Protein AF-A0A9P0TY57-F1 (afdb_monomer)

Radius of gyration: 25.33 Å; Cα contacts (8 Å, |Δi|>4): 215; chains: 1; bounding box: 85×47×71 Å

pLDDT: mean 83.2, std 18.86, range [37.75, 98.38]

Structure (mmCIF, N/CA/C/O backbone):
data_AF-A0A9P0TY57-F1
#
_entry.id   AF-A0A9P0TY57-F1
#
loop_
_atom_site.group_PDB
_atom_site.id
_atom_site.type_symbol
_atom_site.label_atom_id
_atom_site.label_alt_id
_atom_site.label_comp_id
_atom_site.label_asym_id
_atom_site.label_entity_id
_atom_site.label_seq_id
_atom_site.pdbx_PDB_ins_code
_atom_site.Cartn_x
_atom_site.Cartn_y
_atom_site.Cartn_z
_atom_site.occupancy
_atom_site.B_iso_or_equiv
_atom_site.auth_seq_id
_atom_site.auth_comp_id
_atom_site.auth_asym_id
_atom_site.auth_atom_id
_atom_site.pdbx_PDB_model_num
ATOM 1 N N . MET A 1 1 ? 66.614 -24.465 -52.058 1.00 39.91 1 MET A N 1
ATOM 2 C CA . MET A 1 1 ? 66.373 -23.006 -52.119 1.00 39.91 1 MET A CA 1
ATOM 3 C C . MET A 1 1 ? 64.857 -22.809 -52.156 1.00 39.91 1 MET A C 1
ATOM 5 O O . MET A 1 1 ? 64.264 -23.034 -53.194 1.00 39.91 1 MET A O 1
ATOM 9 N N . THR A 1 2 ? 64.164 -22.825 -51.007 1.00 41.72 2 THR A N 1
ATOM 10 C CA . THR A 1 2 ? 63.726 -21.630 -50.235 1.00 41.72 2 THR A CA 1
ATOM 11 C C . THR A 1 2 ? 62.934 -20.650 -51.121 1.00 41.72 2 THR A C 1
ATOM 13 O O . THR A 1 2 ? 63.533 -20.083 -52.021 1.00 41.72 2 THR A O 1
ATOM 16 N N . ARG A 1 3 ? 61.640 -20.359 -50.931 1.00 42.69 3 ARG A N 1
ATOM 17 C CA . ARG A 1 3 ? 60.873 -20.243 -49.682 1.00 42.69 3 A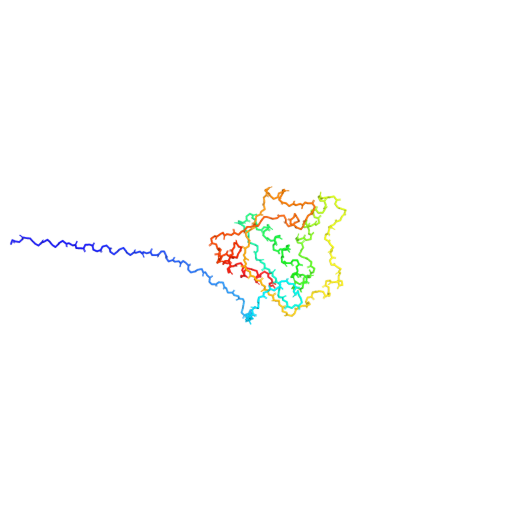RG A CA 1
ATOM 18 C C . ARG A 1 3 ? 59.380 -20.537 -49.881 1.00 42.69 3 ARG A C 1
ATOM 20 O O . ARG A 1 3 ? 58.746 -20.042 -50.802 1.00 42.69 3 ARG A O 1
ATOM 27 N N . LEU A 1 4 ? 58.863 -21.291 -48.919 1.00 45.66 4 LEU A N 1
ATOM 28 C CA . LEU A 1 4 ? 57.473 -21.416 -48.507 1.00 45.66 4 LEU A CA 1
ATOM 29 C C . LEU A 1 4 ? 57.044 -20.101 -47.828 1.00 45.66 4 LEU A C 1
ATOM 31 O O . LEU A 1 4 ? 57.748 -19.618 -46.941 1.00 45.66 4 LEU A O 1
ATOM 35 N N . SER A 1 5 ? 55.917 -19.508 -48.211 1.00 43.59 5 SER A N 1
ATOM 36 C CA . SER A 1 5 ? 55.257 -18.458 -47.419 1.00 43.59 5 SER A CA 1
ATOM 37 C C . SER A 1 5 ? 53.751 -18.591 -47.596 1.00 43.59 5 SER A C 1
ATOM 39 O O . SER A 1 5 ? 53.138 -18.024 -48.493 1.00 43.59 5 SER A O 1
ATOM 41 N N . ILE A 1 6 ? 53.204 -19.451 -46.742 1.00 48.06 6 ILE A N 1
ATOM 42 C CA . ILE A 1 6 ? 51.785 -19.669 -46.493 1.00 48.06 6 ILE A CA 1
ATOM 43 C C . ILE A 1 6 ? 51.239 -18.355 -45.929 1.00 48.06 6 ILE A C 1
ATOM 45 O O . ILE A 1 6 ? 51.616 -17.957 -44.827 1.00 48.06 6 ILE A O 1
ATOM 49 N N . LEU A 1 7 ? 50.386 -17.662 -46.686 1.00 43.50 7 LEU A N 1
ATOM 50 C CA . LEU A 1 7 ? 49.592 -16.568 -46.139 1.00 43.50 7 LEU A CA 1
ATOM 51 C C . LEU A 1 7 ? 48.545 -17.211 -45.220 1.00 43.50 7 LEU A C 1
ATOM 53 O O . LEU A 1 7 ? 47.592 -17.833 -45.687 1.00 43.50 7 LEU A O 1
ATOM 57 N N . LEU A 1 8 ? 48.791 -17.146 -43.911 1.00 42.12 8 LEU A N 1
ATOM 58 C CA . LEU A 1 8 ? 47.860 -17.592 -42.883 1.00 42.12 8 LEU A CA 1
ATOM 59 C C . LEU A 1 8 ? 46.553 -16.807 -43.045 1.00 42.12 8 LEU A C 1
ATOM 61 O O . LEU A 1 8 ? 46.504 -15.603 -42.798 1.00 42.12 8 LEU A O 1
ATOM 65 N N . LEU A 1 9 ? 45.490 -17.503 -43.440 1.00 42.59 9 LEU A N 1
ATOM 66 C CA . LEU A 1 9 ? 44.121 -17.038 -43.281 1.00 42.59 9 LEU A CA 1
ATOM 67 C C . LEU A 1 9 ? 43.839 -17.010 -41.767 1.00 42.59 9 LEU A C 1
ATOM 69 O O . LEU A 1 9 ? 43.416 -18.006 -41.184 1.00 42.59 9 LEU A O 1
ATOM 73 N N . THR A 1 10 ? 44.143 -15.902 -41.089 1.00 49.00 10 THR A N 1
ATOM 74 C CA . THR A 1 10 ? 43.698 -15.674 -39.710 1.00 49.00 10 THR A CA 1
ATOM 75 C C . THR A 1 10 ? 42.193 -15.443 -39.733 1.00 49.00 10 THR A C 1
ATOM 77 O O . THR A 1 10 ? 41.713 -14.313 -39.799 1.00 49.00 10 THR A O 1
ATOM 80 N N . PHE A 1 11 ? 41.438 -16.540 -39.718 1.00 43.31 11 PHE A N 1
ATOM 81 C CA . PHE A 1 11 ? 40.035 -16.546 -39.341 1.00 43.31 11 PHE A CA 1
ATOM 82 C C . PHE A 1 11 ? 39.988 -16.172 -37.856 1.00 43.31 11 PHE A C 1
ATOM 84 O O . PHE A 1 11 ? 40.183 -17.012 -36.978 1.00 43.31 11 PHE A O 1
ATOM 91 N N . CYS A 1 12 ? 39.830 -14.878 -37.572 1.00 37.75 12 CYS A N 1
ATOM 92 C CA . CYS A 1 12 ? 39.527 -14.398 -36.234 1.00 37.75 12 CYS A CA 1
ATOM 93 C C . CYS A 1 12 ? 38.162 -14.967 -35.845 1.00 37.75 12 CYS A C 1
ATOM 95 O O . CYS A 1 12 ? 37.124 -14.385 -36.153 1.00 37.75 12 CYS A O 1
ATOM 97 N N . ILE A 1 13 ? 38.165 -16.117 -35.170 1.00 47.75 13 ILE A N 1
ATOM 98 C CA . ILE A 1 13 ? 37.027 -16.564 -34.378 1.00 47.75 13 ILE A CA 1
ATOM 99 C C . ILE A 1 13 ? 36.892 -15.528 -33.264 1.00 47.75 13 ILE A C 1
ATOM 101 O O . ILE A 1 13 ? 37.531 -15.624 -32.216 1.00 47.75 13 ILE A O 1
ATOM 105 N N . ALA A 1 14 ? 36.089 -14.498 -33.512 1.00 48.88 14 ALA A N 1
ATOM 106 C CA . ALA A 1 14 ? 35.508 -13.711 -32.448 1.00 48.88 14 ALA A CA 1
ATOM 107 C C . ALA A 1 14 ? 34.611 -14.670 -31.663 1.00 48.88 14 ALA A C 1
ATOM 109 O O . ALA A 1 14 ? 33.441 -14.866 -31.987 1.00 48.88 14 ALA A O 1
ATOM 110 N N . VAL A 1 15 ? 35.177 -15.324 -30.647 1.00 51.44 15 VAL A N 1
ATOM 111 C CA . VAL A 1 15 ? 34.371 -15.906 -29.582 1.00 51.44 15 VAL A CA 1
ATOM 112 C C . VAL A 1 15 ? 33.740 -14.706 -28.895 1.00 51.44 15 VAL A C 1
ATOM 114 O O . VAL A 1 15 ? 34.352 -14.076 -28.032 1.00 51.44 15 VAL A O 1
ATOM 117 N N . ALA A 1 16 ? 32.531 -14.352 -29.325 1.00 52.22 16 ALA A N 1
ATOM 118 C CA . ALA A 1 16 ? 31.636 -13.540 -28.532 1.00 52.22 16 ALA A CA 1
ATOM 119 C C . ALA A 1 16 ? 31.410 -14.317 -27.232 1.00 52.22 16 ALA A C 1
ATOM 121 O O . ALA A 1 16 ? 30.550 -15.189 -27.142 1.00 52.22 16 ALA A O 1
ATOM 122 N N . ARG A 1 17 ? 32.251 -14.061 -26.226 1.00 47.66 17 ARG A N 1
ATOM 123 C CA . ARG A 1 17 ? 31.942 -14.438 -24.854 1.00 47.66 17 ARG A CA 1
ATOM 124 C C . ARG A 1 17 ? 30.750 -13.578 -24.467 1.00 47.66 17 ARG A C 1
ATOM 126 O O . ARG A 1 17 ? 30.921 -12.437 -24.046 1.00 47.66 17 ARG A O 1
ATOM 133 N N . SER A 1 18 ? 29.542 -14.113 -24.633 1.00 55.91 18 SER A N 1
ATOM 134 C CA . SER A 1 18 ? 28.414 -13.640 -23.845 1.00 55.91 18 SER A CA 1
ATOM 135 C C . SER A 1 18 ? 28.861 -13.712 -22.390 1.00 55.91 18 SER A C 1
ATOM 137 O O . SER A 1 18 ? 29.323 -14.772 -21.949 1.00 55.91 18 SER A O 1
ATOM 139 N N . LYS A 1 19 ? 28.775 -12.599 -21.652 1.00 49.94 19 LYS A N 1
ATOM 140 C CA . LYS A 1 19 ? 28.862 -12.669 -20.192 1.00 49.94 19 LYS A CA 1
ATOM 141 C C . LYS A 1 19 ? 27.898 -13.782 -19.763 1.00 49.94 19 LYS A C 1
ATOM 143 O O . LYS A 1 19 ? 26.759 -13.758 -20.236 1.00 49.94 19 LYS A O 1
ATOM 148 N N . PRO A 1 20 ? 28.327 -14.782 -18.976 1.00 49.66 20 PRO A N 1
ATOM 149 C CA . PRO A 1 20 ? 27.367 -15.700 -18.393 1.00 49.66 20 PRO A CA 1
ATOM 150 C C . PRO A 1 20 ? 26.369 -14.824 -17.640 1.00 49.66 20 PRO A C 1
ATOM 152 O O . PRO A 1 20 ? 26.765 -14.047 -16.773 1.00 49.66 20 PRO A O 1
ATOM 155 N N . SER A 1 21 ? 25.101 -14.859 -18.050 1.00 56.62 21 SER A N 1
ATOM 156 C CA . SER A 1 21 ? 24.052 -14.305 -17.209 1.00 56.62 21 SER A CA 1
ATOM 157 C C . SER A 1 21 ? 24.141 -15.116 -15.923 1.00 56.62 21 SER A C 1
ATOM 159 O O . SER A 1 21 ? 24.060 -16.348 -15.958 1.00 56.62 21 SER A O 1
ATOM 161 N N . GLU A 1 22 ? 24.392 -14.447 -14.800 1.00 59.88 22 GLU A N 1
ATOM 162 C CA . GLU A 1 22 ? 24.081 -15.059 -13.520 1.00 59.88 22 GLU A CA 1
ATOM 163 C C . GLU A 1 22 ? 22.607 -15.427 -13.607 1.00 59.88 22 GLU A C 1
ATOM 165 O O . GLU A 1 22 ? 21.738 -14.588 -13.859 1.00 59.88 22 GLU A O 1
ATOM 170 N N . ARG A 1 23 ? 22.330 -16.728 -13.559 1.00 51.97 23 ARG A N 1
ATOM 171 C CA . ARG A 1 23 ? 20.960 -17.198 -13.474 1.00 51.97 23 ARG A CA 1
ATOM 172 C C . ARG A 1 23 ? 20.503 -16.713 -12.105 1.00 51.97 23 ARG A C 1
ATOM 174 O O . ARG A 1 23 ? 21.044 -17.187 -11.110 1.00 51.97 23 ARG A O 1
ATOM 181 N N . HIS A 1 24 ? 19.604 -15.729 -12.069 1.00 56.72 24 HIS A N 1
ATOM 182 C CA . HIS A 1 24 ? 19.036 -15.249 -10.813 1.00 56.72 24 HIS A CA 1
ATOM 183 C C . HIS A 1 24 ? 18.604 -16.459 -9.982 1.00 56.72 24 HIS A C 1
ATOM 185 O O . HIS A 1 24 ? 18.015 -17.396 -10.536 1.00 56.72 24 HIS A O 1
ATOM 191 N N . GLU A 1 25 ? 18.934 -16.465 -8.687 1.00 68.75 25 GLU A N 1
ATOM 192 C CA . GLU A 1 25 ? 18.454 -17.512 -7.790 1.00 68.75 25 GLU A CA 1
ATOM 193 C C . GLU A 1 25 ? 16.945 -17.660 -7.971 1.00 68.75 25 GLU A C 1
ATOM 195 O O . GLU A 1 25 ? 16.182 -16.690 -7.905 1.00 68.75 25 GLU A O 1
ATOM 200 N N . VAL A 1 26 ? 16.521 -18.888 -8.265 1.00 68.19 26 VAL A N 1
ATOM 201 C CA . VAL A 1 26 ? 15.107 -19.194 -8.444 1.00 68.19 26 VAL A CA 1
ATOM 202 C C . VAL A 1 26 ? 14.452 -19.042 -7.079 1.00 68.19 26 VAL A C 1
ATOM 204 O O . VAL A 1 26 ? 14.656 -19.881 -6.200 1.00 68.19 26 VAL A O 1
ATOM 207 N N . ARG A 1 27 ? 13.682 -17.964 -6.902 1.00 75.31 27 ARG A N 1
ATOM 208 C CA . ARG A 1 27 ? 12.856 -17.762 -5.710 1.00 75.31 27 ARG A CA 1
ATOM 209 C C . ARG A 1 27 ? 11.886 -18.936 -5.592 1.00 75.31 27 ARG A C 1
ATOM 211 O O . ARG A 1 27 ? 11.238 -19.302 -6.573 1.00 75.31 27 ARG A O 1
ATOM 218 N N . LYS A 1 28 ? 11.818 -19.545 -4.410 1.00 79.25 28 LYS A N 1
ATOM 219 C CA . LYS A 1 28 ? 10.938 -20.683 -4.133 1.00 79.25 28 LYS A CA 1
ATOM 220 C C . LYS A 1 28 ? 9.838 -20.239 -3.182 1.00 79.25 28 LYS A C 1
ATOM 222 O O . LYS A 1 28 ? 10.124 -19.592 -2.181 1.00 79.25 28 LYS A O 1
ATOM 227 N N . PHE A 1 29 ? 8.603 -20.610 -3.497 1.00 82.25 29 PHE A N 1
ATOM 228 C CA . PHE A 1 29 ? 7.516 -20.568 -2.523 1.00 82.25 29 PHE A CA 1
ATOM 229 C C . PHE A 1 29 ? 7.739 -21.645 -1.450 1.00 82.25 29 PHE A C 1
ATOM 231 O O . PHE A 1 29 ? 8.562 -22.548 -1.636 1.00 82.25 29 PHE A O 1
ATOM 238 N N . GLN A 1 30 ? 7.038 -21.536 -0.320 1.00 76.69 30 GLN A N 1
ATOM 239 C CA . GLN A 1 30 ? 7.080 -22.575 0.711 1.00 76.69 30 GLN A CA 1
ATOM 240 C C . GLN A 1 30 ? 6.498 -23.896 0.201 1.00 76.69 30 GLN A C 1
ATOM 242 O O . GLN A 1 30 ? 5.757 -23.919 -0.781 1.00 76.69 30 GLN A O 1
ATOM 247 N N . GLU A 1 31 ? 6.878 -24.998 0.850 1.00 80.94 31 GLU A N 1
ATOM 248 C CA . GLU A 1 31 ? 6.545 -26.352 0.386 1.00 80.94 31 GLU A CA 1
ATOM 249 C C . GLU A 1 31 ? 5.034 -26.632 0.365 1.00 80.94 31 GLU A C 1
ATOM 251 O O . GLU A 1 31 ? 4.583 -27.479 -0.402 1.00 80.94 31 GLU A O 1
ATOM 256 N N . ASP A 1 32 ? 4.257 -25.908 1.169 1.00 81.75 32 ASP A N 1
ATOM 257 C CA . ASP A 1 32 ? 2.806 -26.018 1.310 1.00 81.75 32 ASP A CA 1
ATOM 258 C C . ASP A 1 32 ? 2.011 -25.048 0.416 1.00 81.75 32 ASP A C 1
ATOM 260 O O . ASP A 1 32 ? 0.781 -25.092 0.411 1.00 81.75 32 ASP A O 1
ATOM 264 N N . PHE A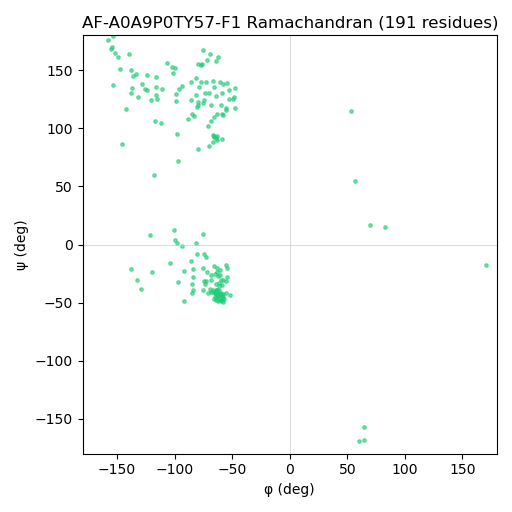 1 33 ? 2.677 -24.193 -0.370 1.00 81.75 33 PHE A N 1
ATOM 265 C CA . PHE A 1 33 ? 1.990 -23.273 -1.275 1.00 81.75 33 PHE A CA 1
ATOM 266 C C . PHE A 1 33 ? 1.306 -24.034 -2.420 1.00 81.75 33 PHE A C 1
ATOM 268 O O . PHE A 1 33 ? 1.956 -24.705 -3.227 1.00 81.75 33 PHE A O 1
ATOM 275 N N . LEU A 1 34 ? -0.016 -23.891 -2.528 1.00 78.62 34 LEU A N 1
ATOM 276 C CA . LEU A 1 34 ? -0.813 -24.547 -3.561 1.00 78.62 34 LEU A CA 1
ATOM 277 C C . LEU A 1 34 ? -1.100 -23.588 -4.719 1.00 78.62 34 LEU A C 1
ATOM 279 O O . LEU A 1 34 ? -1.716 -22.540 -4.543 1.00 78.62 34 LEU A O 1
ATOM 283 N N . PHE A 1 35 ? -0.708 -23.983 -5.930 1.00 77.62 35 PHE A N 1
ATOM 284 C CA . PHE A 1 35 ? -1.118 -23.292 -7.150 1.00 77.62 35 PHE A CA 1
ATOM 285 C C . PHE A 1 35 ? -2.468 -23.825 -7.637 1.00 77.62 35 PHE A C 1
ATOM 287 O O . PHE A 1 35 ? -2.612 -25.017 -7.911 1.00 77.62 35 PHE A O 1
ATOM 294 N N . GLY A 1 36 ? -3.437 -22.928 -7.799 1.00 68.56 36 GLY A N 1
ATOM 295 C CA . GLY A 1 36 ? -4.671 -23.178 -8.541 1.00 68.56 36 GLY A CA 1
ATOM 296 C C . GLY A 1 36 ? -4.611 -22.544 -9.931 1.00 68.56 36 GLY A C 1
ATOM 297 O O . GLY A 1 36 ? -3.927 -21.545 -10.137 1.00 68.56 36 GLY A O 1
ATOM 298 N N . THR A 1 37 ? -5.338 -23.107 -10.894 1.00 65.19 37 THR A N 1
ATOM 299 C CA . THR A 1 37 ? -5.599 -22.452 -12.183 1.00 65.19 37 THR A CA 1
ATOM 300 C C . THR A 1 37 ? -7.093 -22.193 -12.315 1.00 65.19 37 THR A C 1
ATOM 302 O O . THR A 1 37 ? -7.906 -23.058 -11.995 1.00 65.19 37 THR A O 1
ATOM 305 N N . ALA A 1 38 ? -7.451 -20.995 -12.769 1.00 61.03 38 ALA A N 1
ATOM 306 C CA . ALA A 1 38 ? -8.814 -20.610 -13.098 1.00 61.03 38 ALA A CA 1
ATOM 307 C C . ALA A 1 38 ? -8.800 -19.851 -14.429 1.00 61.03 38 ALA A C 1
ATOM 309 O O . ALA A 1 38 ? -7.853 -19.123 -14.731 1.00 61.03 38 ALA A O 1
ATOM 310 N N . THR A 1 39 ? -9.835 -20.027 -15.247 1.00 51.38 39 THR A N 1
ATOM 311 C CA . THR A 1 39 ? -10.004 -19.254 -16.481 1.00 51.38 39 THR A CA 1
ATOM 312 C C . THR A 1 39 ? -10.696 -17.937 -16.146 1.00 51.38 39 THR A C 1
ATOM 314 O O . THR A 1 39 ? -11.867 -17.951 -15.769 1.00 51.38 39 THR A O 1
ATOM 317 N N . ALA A 1 40 ? -10.000 -16.808 -16.282 1.00 51.16 40 ALA A N 1
ATOM 318 C CA . ALA A 1 40 ? -10.618 -15.492 -16.142 1.00 51.16 40 ALA A CA 1
ATOM 319 C C . ALA A 1 40 ? -11.468 -15.176 -17.389 1.00 51.16 40 ALA A C 1
ATOM 321 O O . ALA A 1 40 ? -10.967 -15.228 -18.514 1.00 51.16 40 ALA A O 1
ATOM 322 N N . SER A 1 41 ? -12.754 -14.867 -17.211 1.00 44.03 41 SER A N 1
ATOM 323 C CA . SER A 1 41 ? -13.569 -14.227 -18.253 1.00 44.03 41 SER A CA 1
ATOM 324 C C . SER A 1 41 ? -13.205 -12.743 -18.381 1.00 44.03 41 SER A C 1
ATOM 326 O O . SER A 1 41 ? -12.536 -12.195 -17.508 1.00 44.03 41 SER A O 1
ATOM 328 N N . TYR A 1 42 ? -13.663 -12.073 -19.449 1.00 44.81 42 TYR A N 1
ATOM 329 C CA . TYR A 1 42 ? -13.641 -10.606 -19.524 1.00 44.81 42 TYR A CA 1
ATOM 330 C C . TYR A 1 42 ? -14.202 -10.023 -18.221 1.00 44.81 42 TYR A C 1
ATOM 332 O O . TYR A 1 42 ? -15.350 -10.292 -17.870 1.00 44.81 42 TYR A O 1
ATOM 340 N N . GLN A 1 43 ? -13.370 -9.281 -17.493 1.00 51.25 43 GLN A N 1
ATOM 341 C CA . GLN A 1 43 ? -13.723 -8.748 -16.184 1.00 51.25 43 GLN A CA 1
ATOM 342 C C . GLN A 1 43 ? -14.593 -7.505 -16.360 1.00 51.25 43 GLN A C 1
ATOM 344 O O . GLN A 1 43 ? -14.190 -6.537 -17.005 1.00 51.25 43 GLN A O 1
ATOM 349 N N . VAL A 1 44 ? -15.789 -7.534 -15.777 1.00 43.47 44 VAL A N 1
ATOM 350 C CA . VAL A 1 44 ? -16.523 -6.321 -15.418 1.00 43.47 44 VAL A CA 1
ATOM 351 C C . VAL A 1 44 ? -16.225 -6.117 -13.939 1.00 43.47 44 VAL A C 1
ATOM 353 O O . VAL A 1 44 ? -16.851 -6.761 -13.104 1.00 43.47 44 VAL A O 1
ATOM 356 N N . GLU A 1 45 ? -15.223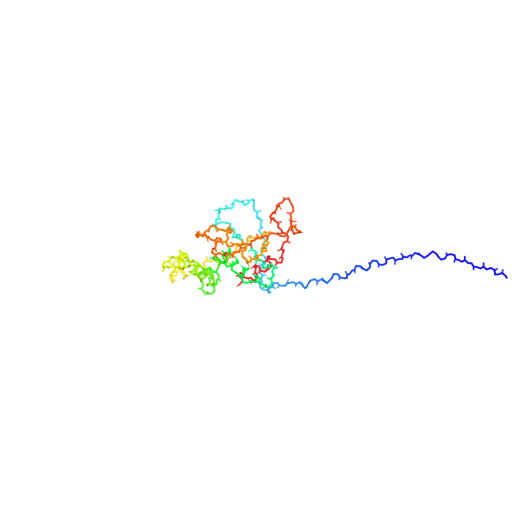 -5.296 -13.612 1.00 45.09 45 GLU A N 1
ATOM 357 C CA . GLU A 1 45 ? -14.893 -5.009 -12.211 1.00 45.09 45 GLU A CA 1
ATOM 358 C C . GLU A 1 45 ? -16.129 -4.414 -11.514 1.00 45.09 45 GLU A C 1
ATOM 360 O O . GLU A 1 45 ? -16.598 -3.330 -11.862 1.00 45.09 45 GLU A O 1
ATOM 365 N N . GLY A 1 46 ? -16.717 -5.164 -10.579 1.00 42.38 46 GLY A N 1
ATOM 366 C CA . GLY A 1 46 ? -17.944 -4.744 -9.899 1.00 42.38 46 GLY A CA 1
ATOM 367 C C . GLY A 1 46 ? -18.614 -5.802 -9.025 1.00 42.38 46 GLY A C 1
ATOM 368 O O . GLY A 1 46 ? -19.402 -5.443 -8.149 1.00 42.38 46 GLY A O 1
ATOM 369 N N . ALA A 1 47 ? -18.296 -7.087 -9.195 1.00 42.19 47 ALA A N 1
ATOM 370 C CA . ALA A 1 47 ? -18.856 -8.149 -8.369 1.00 42.19 47 ALA A CA 1
ATOM 371 C C . ALA A 1 47 ? -17.897 -8.528 -7.229 1.00 42.19 47 ALA A C 1
ATOM 373 O O . ALA A 1 47 ? -17.318 -9.602 -7.230 1.00 42.19 47 ALA A O 1
ATOM 374 N N . TRP A 1 48 ? -17.738 -7.671 -6.218 1.00 48.69 48 TRP A N 1
ATOM 375 C CA . TRP A 1 48 ? -16.894 -7.957 -5.040 1.00 48.69 48 TRP A CA 1
ATOM 376 C C . TRP A 1 48 ? -17.259 -9.264 -4.301 1.00 48.69 48 TRP A C 1
ATOM 378 O O . TRP A 1 48 ? -16.458 -9.768 -3.522 1.00 48.69 48 TRP A O 1
ATOM 388 N N . ASN A 1 49 ? -18.464 -9.812 -4.526 1.00 48.56 49 ASN A N 1
ATOM 389 C CA . ASN A 1 49 ? -18.918 -11.084 -3.959 1.00 48.56 49 ASN A CA 1
ATOM 390 C C . ASN A 1 49 ? -18.810 -12.289 -4.921 1.00 48.56 49 ASN A C 1
ATOM 392 O O . ASN A 1 49 ? -19.275 -13.372 -4.566 1.00 48.56 49 ASN A O 1
ATOM 396 N N . ILE A 1 50 ? -18.260 -12.114 -6.129 1.00 48.84 50 ILE A N 1
ATOM 397 C CA . ILE A 1 50 ? -18.095 -13.184 -7.138 1.00 48.84 50 ILE A CA 1
ATOM 398 C C . ILE A 1 50 ? -16.719 -13.127 -7.833 1.00 48.84 50 ILE A C 1
ATOM 400 O O . ILE A 1 50 ? -16.253 -14.150 -8.326 1.00 48.84 50 ILE A O 1
ATOM 404 N N . ASP A 1 51 ? -16.043 -11.975 -7.813 1.00 54.00 51 ASP A N 1
ATOM 405 C CA . ASP A 1 51 ? -14.753 -11.726 -8.456 1.00 54.00 51 ASP A CA 1
ATOM 406 C C . ASP A 1 51 ? -13.658 -11.416 -7.421 1.00 54.00 51 ASP A C 1
ATOM 408 O O . ASP A 1 51 ? -13.900 -10.794 -6.386 1.00 54.00 51 ASP A O 1
ATOM 412 N N . GLY A 1 52 ? -12.436 -11.881 -7.706 1.00 59.53 52 GLY A N 1
ATOM 413 C CA . GLY A 1 52 ? -11.266 -11.719 -6.840 1.00 59.53 52 GLY A CA 1
ATOM 414 C C . GLY A 1 52 ? -10.853 -10.261 -6.613 1.00 59.53 52 GLY A C 1
ATOM 415 O O . GLY A 1 52 ? -11.200 -9.362 -7.378 1.00 59.53 52 GLY A O 1
ATOM 416 N N . TYR A 1 53 ? -10.068 -10.034 -5.562 1.00 78.56 53 TYR A N 1
ATOM 417 C CA . TYR A 1 53 ? -9.565 -8.716 -5.197 1.00 78.56 53 TYR A CA 1
ATOM 418 C C . TYR A 1 53 ? -8.338 -8.341 -6.041 1.00 78.56 53 TYR A C 1
ATOM 420 O O . TYR A 1 53 ? -7.375 -9.107 -6.138 1.00 78.56 53 TYR A O 1
ATOM 428 N N . SER A 1 54 ? -8.358 -7.156 -6.652 1.00 83.81 54 SER A N 1
ATOM 429 C CA . SER A 1 54 ? -7.227 -6.619 -7.414 1.00 83.81 54 SER A CA 1
ATOM 430 C C . SER A 1 54 ? -6.220 -5.949 -6.478 1.00 83.81 54 SER A C 1
ATOM 432 O O . SER A 1 54 ? -6.493 -4.878 -5.943 1.00 83.81 54 SER A O 1
ATOM 434 N N . ALA A 1 55 ? -5.035 -6.548 -6.320 1.00 91.25 55 ALA A N 1
ATOM 435 C CA . ALA A 1 55 ? -3.928 -5.971 -5.559 1.00 91.25 55 ALA A CA 1
ATOM 436 C C . ALA A 1 55 ? -2.654 -5.901 -6.405 1.00 91.25 55 ALA A C 1
ATOM 438 O O . ALA A 1 55 ? -2.245 -6.858 -7.069 1.00 91.25 55 ALA A O 1
ATOM 439 N N . GLN A 1 56 ? -1.995 -4.749 -6.353 1.00 93.94 56 GLN A N 1
ATOM 440 C CA . GLN A 1 56 ? -0.695 -4.541 -6.978 1.00 93.94 56 GLN A CA 1
ATOM 441 C C . GLN A 1 56 ? 0.387 -4.487 -5.909 1.00 93.94 56 GLN A C 1
ATOM 443 O O . GLN A 1 56 ? 0.119 -4.181 -4.749 1.00 93.94 56 GLN A O 1
ATOM 448 N N . TRP A 1 57 ? 1.614 -4.791 -6.316 1.00 97.31 57 TRP A N 1
ATOM 449 C CA . TRP A 1 57 ? 2.766 -4.550 -5.462 1.00 97.31 57 TRP A CA 1
ATOM 450 C C . TRP A 1 57 ? 3.239 -3.112 -5.655 1.00 97.31 57 TRP A C 1
ATOM 452 O O . TRP A 1 57 ? 3.269 -2.607 -6.783 1.00 97.31 57 TRP A O 1
ATOM 462 N N . TYR A 1 58 ? 3.615 -2.475 -4.555 1.00 97.94 58 TYR A N 1
ATOM 463 C CA . TYR A 1 58 ? 4.171 -1.132 -4.532 1.00 97.94 58 TYR A CA 1
ATOM 464 C C . TYR A 1 58 ? 5.635 -1.247 -4.112 1.00 97.94 58 TYR A C 1
ATOM 466 O O . TYR A 1 58 ? 5.935 -1.545 -2.957 1.00 97.94 58 TYR A O 1
ATOM 474 N N . GLU A 1 59 ? 6.540 -1.104 -5.078 1.00 98.06 59 GLU A N 1
ATOM 475 C CA . GLU A 1 59 ? 7.981 -1.296 -4.903 1.00 98.06 59 GLU A CA 1
ATOM 476 C C . GLU A 1 59 ? 8.660 0.041 -4.597 1.00 98.06 59 GLU A C 1
ATOM 478 O O . GLU A 1 59 ? 8.373 1.026 -5.276 1.00 98.06 59 GLU A O 1
ATOM 483 N N . PRO A 1 60 ? 9.587 0.113 -3.632 1.00 98.19 60 PRO A N 1
ATOM 484 C CA . PRO A 1 60 ? 10.339 1.340 -3.415 1.00 98.19 60 PRO A CA 1
ATOM 485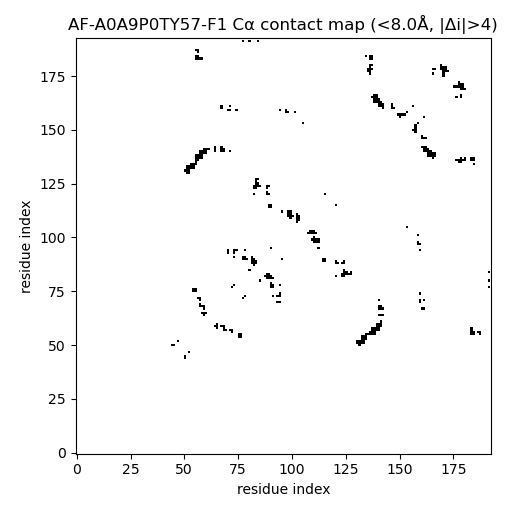 C C . PRO A 1 60 ? 11.247 1.653 -4.609 1.00 98.19 60 PRO A C 1
ATOM 487 O O . PRO A 1 60 ? 11.955 0.781 -5.111 1.00 98.19 60 PRO A O 1
ATOM 490 N N . GLU A 1 61 ? 11.262 2.912 -5.047 1.00 97.25 61 GLU A N 1
ATOM 491 C CA . GLU A 1 61 ? 12.195 3.400 -6.074 1.00 97.25 61 GLU A CA 1
ATOM 492 C C . GLU A 1 61 ? 13.663 3.219 -5.648 1.00 97.25 61 GLU A C 1
ATOM 494 O O . GLU A 1 61 ? 14.530 2.931 -6.472 1.00 97.25 61 GLU A O 1
ATOM 499 N N . SER A 1 62 ? 13.937 3.363 -4.354 1.00 97.62 62 SER A N 1
ATOM 500 C CA . SER A 1 62 ? 15.252 3.192 -3.741 1.00 97.62 62 SER A CA 1
ATOM 501 C C . SER A 1 62 ? 15.098 2.814 -2.263 1.00 97.62 62 SER A C 1
ATOM 503 O O . SER A 1 62 ? 14.005 2.923 -1.708 1.00 97.62 62 SER A O 1
ATOM 505 N N . GLU A 1 63 ? 16.184 2.415 -1.595 1.00 97.31 63 GLU A N 1
ATOM 506 C CA . GLU A 1 63 ? 16.170 2.109 -0.151 1.00 97.31 63 GLU A CA 1
ATOM 507 C C . GLU A 1 63 ? 15.637 3.279 0.700 1.00 97.31 63 GLU A C 1
ATOM 509 O O . GLU A 1 63 ? 14.959 3.068 1.701 1.00 97.31 63 GLU A O 1
ATOM 514 N N . GLU A 1 64 ? 15.853 4.526 0.267 1.00 97.88 64 GLU A N 1
ATOM 515 C CA . GLU A 1 64 ? 15.329 5.724 0.939 1.00 97.88 64 GLU A CA 1
ATOM 516 C C . GLU A 1 64 ? 13.790 5.767 0.961 1.00 97.88 64 GLU A C 1
ATOM 518 O O . GLU A 1 64 ? 13.177 6.351 1.857 1.00 97.88 64 GLU A O 1
ATOM 523 N N . HIS A 1 65 ? 13.147 5.124 -0.013 1.00 98.12 65 HIS A N 1
ATOM 524 C CA . HIS A 1 65 ? 11.699 5.128 -0.189 1.00 98.12 65 HIS A CA 1
ATOM 525 C C . HIS A 1 65 ? 11.014 3.856 0.326 1.00 98.12 65 HIS A C 1
ATOM 527 O O . HIS A 1 65 ? 9.820 3.671 0.087 1.00 98.12 65 HIS A O 1
ATOM 533 N N . GLU A 1 66 ? 11.712 3.007 1.087 1.00 98.06 66 GLU A N 1
ATOM 534 C CA . GLU A 1 66 ? 11.152 1.764 1.637 1.00 98.06 66 GLU A CA 1
ATOM 535 C C . GLU A 1 66 ? 9.912 2.011 2.505 1.00 98.06 66 GLU A C 1
ATOM 537 O O . GLU A 1 66 ? 8.867 1.399 2.287 1.00 98.06 66 GLU A O 1
ATOM 542 N N . GLN A 1 67 ? 9.962 2.983 3.423 1.00 97.69 67 GLN A N 1
ATOM 543 C CA . GLN A 1 67 ? 8.790 3.317 4.238 1.00 97.69 67 GLN A CA 1
ATOM 544 C C . GLN A 1 67 ? 7.629 3.852 3.387 1.00 97.69 67 GLN A C 1
ATOM 546 O O . GLN A 1 67 ? 6.469 3.604 3.700 1.00 97.69 67 GLN A O 1
ATOM 551 N N . ALA A 1 68 ? 7.919 4.579 2.304 1.00 97.88 68 ALA A N 1
ATOM 552 C CA . ALA A 1 68 ? 6.876 5.057 1.400 1.00 97.88 68 ALA A CA 1
ATOM 553 C C . ALA A 1 68 ? 6.198 3.890 0.672 1.00 97.88 68 ALA A C 1
ATOM 555 O O . ALA A 1 68 ? 4.976 3.877 0.555 1.00 97.88 68 ALA A O 1
ATOM 556 N N . ALA A 1 69 ? 6.968 2.892 0.238 1.00 98.31 69 ALA A N 1
ATOM 557 C CA . ALA A 1 69 ? 6.429 1.675 -0.351 1.00 98.31 69 ALA A CA 1
ATOM 558 C C . ALA A 1 69 ? 5.612 0.853 0.656 1.00 98.31 69 ALA A C 1
ATOM 560 O O . ALA A 1 69 ? 4.527 0.388 0.314 1.00 98.31 69 ALA A O 1
ATOM 561 N N . ASN A 1 70 ? 6.070 0.721 1.904 1.00 97.88 70 ASN A N 1
ATOM 562 C CA . ASN A 1 70 ? 5.308 0.048 2.961 1.00 97.88 70 ASN A CA 1
ATOM 563 C C . ASN A 1 70 ? 3.968 0.753 3.213 1.00 97.88 70 ASN A C 1
ATOM 565 O O . ASN A 1 70 ? 2.925 0.107 3.167 1.00 97.88 70 ASN A O 1
ATOM 569 N N . ASP A 1 71 ? 3.980 2.083 3.352 1.00 97.81 71 ASP A N 1
ATOM 570 C CA . ASP A 1 71 ? 2.753 2.873 3.484 1.00 97.81 71 ASP A CA 1
ATOM 571 C C . ASP A 1 71 ? 1.841 2.694 2.254 1.00 97.81 71 ASP A C 1
ATOM 573 O O . ASP A 1 71 ? 0.631 2.549 2.391 1.00 97.81 71 ASP A O 1
ATOM 577 N N . ALA A 1 72 ? 2.393 2.673 1.037 1.00 98.12 72 ALA A N 1
ATOM 578 C CA . ALA A 1 72 ? 1.608 2.452 -0.175 1.00 98.12 72 ALA A CA 1
ATOM 579 C C . ALA A 1 72 ? 0.941 1.068 -0.184 1.00 98.12 72 ALA A C 1
ATOM 581 O O . ALA A 1 72 ? -0.240 0.971 -0.506 1.00 98.12 72 ALA A O 1
ATOM 582 N N . ASN A 1 73 ? 1.662 0.012 0.200 1.00 98.00 73 ASN A N 1
ATOM 583 C CA . ASN A 1 73 ? 1.106 -1.338 0.308 1.00 98.00 73 ASN A CA 1
ATOM 584 C C . ASN A 1 73 ? -0.008 -1.403 1.370 1.00 98.00 73 ASN A C 1
ATOM 586 O O . ASN A 1 73 ? -1.084 -1.942 1.089 1.00 98.00 73 ASN A O 1
ATOM 590 N N . ASP A 1 74 ? 0.202 -0.776 2.532 1.00 97.62 74 ASP A N 1
ATOM 591 C CA . ASP A 1 74 ? -0.793 -0.693 3.605 1.00 97.62 74 ASP A CA 1
ATOM 592 C C . ASP A 1 74 ? -2.081 -0.007 3.143 1.00 97.62 74 ASP A C 1
ATOM 594 O O . ASP A 1 74 ? -3.183 -0.527 3.336 1.00 97.62 74 ASP A O 1
ATOM 598 N N . PHE A 1 75 ? -1.944 1.147 2.490 1.00 97.38 75 PHE A N 1
ATOM 599 C CA . PHE A 1 75 ? -3.081 1.917 2.003 1.00 97.38 75 PHE A CA 1
ATOM 600 C C . PHE A 1 75 ? -3.769 1.246 0.820 1.00 97.38 75 PHE A C 1
ATOM 602 O O . PHE A 1 75 ? -4.988 1.262 0.745 1.00 97.38 75 PHE A O 1
ATOM 609 N N . MET A 1 76 ? -3.039 0.693 -0.142 1.00 95.31 76 MET A N 1
ATOM 610 C CA . MET A 1 76 ? -3.644 0.316 -1.421 1.00 95.31 76 MET A CA 1
ATOM 611 C C . MET A 1 76 ? -4.309 -1.052 -1.379 1.00 95.31 76 MET A C 1
ATOM 613 O O . MET A 1 76 ? -5.388 -1.203 -1.948 1.00 95.31 76 MET A O 1
ATOM 617 N N . TRP A 1 77 ? -3.706 -2.026 -0.692 1.00 94.50 77 TRP A N 1
ATOM 618 C CA . TRP A 1 77 ? -4.262 -3.377 -0.620 1.00 94.50 77 TRP A CA 1
ATOM 619 C C . TRP A 1 77 ? -4.385 -3.917 0.802 1.00 94.50 77 TRP A C 1
ATOM 621 O O . TRP A 1 77 ? -5.393 -4.558 1.113 1.00 94.50 77 TRP A O 1
ATOM 631 N N . ALA A 1 78 ? -3.429 -3.646 1.696 1.00 95.44 78 ALA A N 1
ATOM 632 C CA . ALA A 1 78 ? -3.447 -4.288 3.008 1.00 95.44 78 ALA A CA 1
ATOM 633 C C . ALA A 1 78 ? -4.617 -3.809 3.876 1.00 95.44 78 ALA A C 1
ATOM 635 O O . ALA A 1 78 ? -5.120 -4.592 4.673 1.00 95.44 78 ALA A O 1
ATOM 636 N N . GLN A 1 79 ? -5.142 -2.595 3.674 1.00 95.19 79 GLN A N 1
ATOM 637 C CA . GLN A 1 79 ? -6.336 -2.114 4.384 1.00 95.19 79 GLN A CA 1
ATOM 638 C C . GLN A 1 79 ? -7.555 -3.048 4.259 1.00 95.19 79 GLN A C 1
ATOM 640 O O . GLN A 1 79 ? -8.390 -3.072 5.158 1.00 95.19 79 GLN A O 1
ATOM 645 N N . TYR A 1 80 ? -7.650 -3.817 3.168 1.00 92.06 80 TYR A N 1
ATOM 646 C CA . TYR A 1 80 ? -8.753 -4.749 2.911 1.00 92.06 80 TYR A CA 1
ATOM 647 C C . TYR A 1 80 ? -8.411 -6.185 3.309 1.00 92.06 80 TYR A C 1
ATOM 649 O O . TYR A 1 80 ? -9.283 -6.941 3.727 1.00 92.06 80 TYR A O 1
ATOM 657 N N . VAL A 1 81 ? -7.138 -6.560 3.186 1.00 92.25 81 VAL A N 1
ATOM 658 C CA . VAL A 1 81 ? -6.654 -7.921 3.453 1.00 92.25 81 VAL A CA 1
ATOM 659 C C . VAL A 1 81 ? -6.363 -8.121 4.943 1.00 92.25 81 VAL A C 1
ATOM 661 O O . VAL A 1 81 ? -6.735 -9.142 5.516 1.00 92.25 81 VAL A O 1
ATOM 664 N N . HIS A 1 82 ? -5.752 -7.132 5.595 1.00 94.56 82 HIS A N 1
ATOM 665 C CA . HIS A 1 82 ? -5.344 -7.194 6.996 1.00 94.56 82 HIS A CA 1
ATOM 666 C C . HIS A 1 82 ? -6.518 -7.472 7.955 1.00 94.56 82 HIS A C 1
ATOM 668 O O . HIS A 1 82 ? -6.356 -8.352 8.798 1.00 94.56 82 HIS A O 1
ATOM 674 N N . PRO A 1 83 ? -7.716 -6.860 7.817 1.00 94.94 83 PRO A N 1
ATOM 675 C CA . PRO A 1 83 ? -8.841 -7.178 8.697 1.00 94.94 83 PRO A CA 1
ATOM 676 C C . PRO A 1 83 ? -9.276 -8.647 8.666 1.00 94.94 83 PRO A C 1
ATOM 678 O O . PRO A 1 83 ? -9.778 -9.149 9.668 1.00 94.94 83 PRO A O 1
ATOM 681 N N . ILE A 1 84 ? -9.099 -9.319 7.525 1.00 92.69 84 ILE A N 1
ATOM 682 C CA . ILE A 1 84 ? -9.564 -10.690 7.297 1.00 92.69 84 ILE A CA 1
ATOM 683 C C . ILE A 1 84 ? -8.474 -11.697 7.666 1.00 92.69 84 ILE A C 1
ATOM 685 O O . ILE A 1 84 ? -8.752 -12.662 8.373 1.00 92.69 84 ILE A O 1
ATOM 689 N N . PHE A 1 85 ? -7.245 -11.491 7.190 1.00 89.62 85 PHE A N 1
ATOM 690 C CA . PHE A 1 85 ? -6.207 -12.526 7.210 1.00 89.62 85 PHE A CA 1
ATOM 691 C C . PHE A 1 85 ? -5.137 -12.326 8.286 1.00 89.62 85 PHE A C 1
ATOM 693 O O . PHE A 1 85 ? -4.426 -13.278 8.599 1.00 89.62 85 PHE A O 1
ATOM 700 N N . SER A 1 86 ? -5.008 -11.134 8.881 1.00 91.19 86 SER A N 1
ATOM 701 C CA . SER A 1 86 ? -3.985 -10.918 9.907 1.00 91.19 86 SER A CA 1
ATOM 702 C C . SER A 1 86 ? -4.382 -11.516 11.261 1.00 91.19 86 SER A C 1
ATOM 704 O O . SER A 1 86 ? -5.558 -11.634 11.621 1.00 91.19 86 SER A O 1
ATOM 706 N N . GLU A 1 87 ? -3.379 -11.853 12.074 1.00 90.25 87 GLU A N 1
ATOM 707 C CA . GLU A 1 87 ? -3.610 -12.323 13.442 1.00 90.25 87 GLU A CA 1
ATOM 708 C C . GLU A 1 87 ? -4.240 -11.250 14.339 1.00 90.25 87 GLU A C 1
ATOM 710 O O . GLU A 1 87 ? -4.913 -11.580 15.318 1.00 90.25 87 GLU A O 1
ATOM 715 N N . THR A 1 88 ? -4.043 -9.971 14.034 1.00 91.75 88 THR A N 1
ATOM 716 C CA . THR A 1 88 ? -4.568 -8.862 14.837 1.00 91.75 88 THR A CA 1
ATOM 717 C C . THR A 1 88 ? -5.944 -8.391 14.370 1.00 91.75 88 THR A C 1
ATOM 719 O O . THR A 1 88 ? -6.693 -7.856 15.186 1.00 91.75 88 THR A O 1
ATOM 722 N N . GLY A 1 89 ? -6.314 -8.637 13.110 1.00 93.50 89 GLY A N 1
ATOM 723 C CA . GLY A 1 89 ? -7.499 -8.055 12.484 1.00 93.50 89 GLY A CA 1
ATOM 724 C C . GLY A 1 89 ? -7.395 -6.530 12.349 1.00 93.50 89 GLY A C 1
ATOM 725 O O . GLY A 1 89 ? -6.333 -5.931 12.529 1.00 93.50 89 GLY A O 1
ATOM 726 N N . GLY A 1 90 ? -8.514 -5.885 12.013 1.00 95.75 90 GLY A N 1
ATOM 727 C CA . GLY A 1 90 ? -8.587 -4.432 11.832 1.00 95.75 90 GLY A CA 1
ATOM 728 C C . GLY A 1 90 ? -7.671 -3.876 10.729 1.00 95.75 90 GLY A C 1
ATOM 729 O O . GLY A 1 90 ? -7.111 -4.617 9.924 1.00 95.75 90 GLY A O 1
ATOM 730 N N . TYR A 1 91 ? -7.525 -2.549 10.669 1.00 97.56 91 TYR A N 1
ATOM 731 C CA . TYR A 1 91 ? -6.645 -1.892 9.691 1.00 97.56 91 TYR A CA 1
ATOM 732 C C . TYR A 1 91 ? -5.155 -2.011 10.060 1.00 97.56 91 TYR A C 1
ATOM 734 O O . TYR A 1 91 ? -4.836 -2.085 11.252 1.00 97.56 91 TYR A O 1
ATOM 742 N N . PRO A 1 92 ? -4.236 -1.922 9.076 1.00 97.19 92 PRO A N 1
ATOM 743 C CA . PRO A 1 92 ? -2.804 -1.805 9.337 1.00 97.19 92 PRO A CA 1
ATOM 744 C C . PRO A 1 92 ? -2.489 -0.647 10.291 1.00 97.19 92 PRO A C 1
ATOM 746 O O . PRO A 1 92 ? -2.979 0.475 10.129 1.00 97.19 92 PRO A O 1
ATOM 749 N N . GLN A 1 93 ? -1.654 -0.905 11.297 1.00 96.50 93 GLN A N 1
ATOM 750 C CA . GLN A 1 93 ? -1.381 0.070 12.356 1.00 96.50 93 GLN A CA 1
ATOM 751 C C . GLN A 1 93 ? -0.695 1.339 11.822 1.00 96.50 93 GLN A C 1
ATOM 753 O O . GLN A 1 93 ? -1.102 2.445 12.181 1.00 96.50 93 GLN A O 1
ATOM 758 N N . ALA A 1 94 ? 0.283 1.201 10.920 1.00 96.19 94 ALA A N 1
ATOM 759 C CA . ALA A 1 94 ? 0.982 2.345 10.332 1.00 96.19 94 ALA A CA 1
ATOM 760 C C . ALA A 1 94 ? 0.028 3.241 9.519 1.00 96.19 94 ALA A C 1
ATOM 762 O O . ALA A 1 94 ? 0.077 4.468 9.629 1.00 96.19 94 ALA A O 1
ATOM 763 N N . MET A 1 95 ? -0.921 2.644 8.786 1.00 98.00 95 MET A N 1
ATOM 764 C CA . MET A 1 95 ? -1.989 3.384 8.106 1.00 98.00 95 MET A CA 1
ATOM 765 C C . MET A 1 95 ? -2.854 4.186 9.090 1.00 98.00 95 MET A C 1
ATOM 767 O O . MET A 1 95 ? -3.100 5.376 8.866 1.00 98.00 95 MET A O 1
ATOM 771 N N . LYS A 1 96 ? -3.291 3.570 1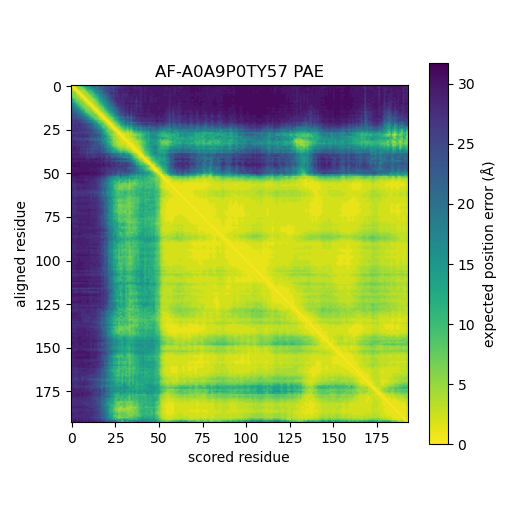0.199 1.00 98.25 96 LYS A N 1
ATOM 772 C CA . LYS A 1 96 ? -4.104 4.241 11.231 1.00 98.25 96 LYS A CA 1
ATOM 773 C C . LYS A 1 96 ? -3.380 5.450 11.819 1.00 98.25 96 LYS A C 1
ATOM 775 O O . LYS A 1 96 ? -3.963 6.530 11.930 1.00 98.25 96 LYS A O 1
ATOM 780 N N . GLU A 1 97 ? -2.112 5.275 12.177 1.00 97.94 97 GLU A N 1
ATOM 781 C CA . GLU A 1 97 ? -1.266 6.328 12.747 1.00 97.94 97 GLU A CA 1
ATOM 782 C C . GLU A 1 97 ? -1.053 7.475 11.763 1.00 97.94 97 GLU A C 1
ATOM 784 O O . GLU A 1 97 ? -1.163 8.650 12.130 1.00 97.94 97 GLU A O 1
ATOM 789 N N . ARG A 1 98 ? -0.821 7.148 10.491 1.00 97.06 98 ARG A N 1
ATOM 790 C CA . ARG A 1 98 ? -0.631 8.137 9.435 1.00 97.06 98 ARG A CA 1
ATOM 791 C C . ARG A 1 98 ? -1.884 8.980 9.207 1.00 97.06 98 ARG A C 1
ATOM 793 O O . ARG A 1 98 ? -1.786 10.209 9.209 1.00 97.06 98 ARG A O 1
ATOM 800 N N . ILE A 1 99 ? -3.059 8.353 9.096 1.00 98.38 99 ILE A N 1
ATOM 801 C CA . ILE A 1 99 ? -4.331 9.079 8.944 1.00 98.38 99 ILE A CA 1
ATOM 802 C C . ILE A 1 99 ? -4.621 9.920 10.190 1.00 98.38 99 ILE A C 1
ATOM 804 O O . ILE A 1 99 ? -5.070 11.060 10.062 1.00 98.38 99 ILE A O 1
ATOM 808 N N . ALA A 1 100 ? -4.330 9.418 11.393 1.00 98.31 100 ALA A N 1
ATOM 809 C CA . ALA A 1 100 ? -4.493 10.189 12.624 1.00 98.31 100 ALA A CA 1
ATOM 810 C C . ALA A 1 100 ? -3.585 11.434 12.647 1.00 98.31 100 ALA A C 1
ATOM 812 O O . ALA A 1 100 ? -4.057 12.528 12.963 1.00 98.31 100 ALA A O 1
ATOM 813 N N . SER A 1 101 ? -2.319 11.292 12.244 1.00 97.44 101 SER A N 1
ATOM 814 C CA . SER A 1 101 ? -1.360 12.400 12.132 1.00 97.44 101 SER A CA 1
ATOM 815 C C . SER A 1 101 ? -1.810 13.446 11.108 1.00 97.44 101 SER A C 1
ATOM 817 O O . SER A 1 101 ? -1.887 14.633 11.429 1.00 97.44 101 SER A O 1
ATOM 819 N N . LYS A 1 102 ? -2.203 13.018 9.902 1.00 96.81 102 LYS A N 1
ATOM 820 C CA . LYS A 1 102 ? -2.746 13.904 8.859 1.00 96.81 102 LYS A CA 1
ATOM 821 C C . LYS A 1 102 ? -4.025 14.605 9.312 1.00 96.81 102 LYS A C 1
ATOM 823 O O . LYS A 1 102 ? -4.162 15.812 9.132 1.00 96.81 102 LYS A O 1
ATOM 828 N N . SER A 1 103 ? -4.929 13.881 9.969 1.00 98.25 103 SER A N 1
ATOM 829 C CA . SER A 1 103 ? -6.159 14.448 10.536 1.00 98.25 103 SER A CA 1
ATOM 830 C C . SER A 1 103 ? -5.849 15.553 11.551 1.00 98.25 103 SER A C 1
ATOM 832 O O . SER A 1 103 ? -6.450 16.623 11.484 1.00 98.25 103 SER A O 1
ATOM 834 N N . ALA A 1 104 ? -4.875 15.340 12.441 1.00 98.12 104 ALA A N 1
ATOM 835 C CA . ALA A 1 104 ? -4.447 16.356 13.400 1.00 98.12 104 ALA A CA 1
ATOM 836 C C . ALA A 1 104 ? -3.824 17.587 12.711 1.00 98.12 104 ALA A C 1
ATOM 838 O O . ALA A 1 104 ? -4.156 18.716 13.068 1.00 98.12 104 ALA A O 1
ATOM 839 N N . GLN A 1 105 ? -2.978 17.388 11.693 1.00 96.12 105 GLN A N 1
ATOM 840 C CA . GLN A 1 105 ? -2.370 18.478 10.909 1.00 96.12 105 GLN A CA 1
ATOM 841 C C . GLN A 1 105 ? -3.414 19.334 10.182 1.00 96.12 105 GLN A C 1
ATOM 843 O O . GLN A 1 105 ? -3.271 20.550 10.085 1.00 96.12 105 GLN A O 1
ATOM 848 N N . GLN A 1 106 ? -4.492 18.709 9.716 1.00 95.94 106 GLN A N 1
ATOM 849 C CA . GLN A 1 106 ? -5.616 19.374 9.054 1.00 95.94 106 GLN A CA 1
ATOM 850 C C . GLN A 1 106 ? -6.614 20.005 10.043 1.00 95.94 106 GLN A C 1
ATOM 852 O O . GLN A 1 106 ? -7.626 20.563 9.625 1.00 95.94 106 GLN A O 1
ATOM 857 N N . GLY A 1 107 ? -6.358 19.914 11.352 1.00 97.69 107 GLY A N 1
ATOM 858 C CA . GLY A 1 107 ? -7.186 20.528 12.389 1.00 97.69 107 GLY A CA 1
ATOM 859 C C . GLY A 1 107 ? -8.423 19.721 12.792 1.00 97.69 107 GLY A C 1
ATOM 860 O O . GLY A 1 107 ? -9.308 20.263 13.457 1.00 97.69 107 GLY A O 1
ATOM 861 N N . TYR A 1 108 ? -8.511 18.437 12.431 1.00 97.94 108 TYR A N 1
ATOM 862 C CA . TYR A 1 108 ? -9.586 17.577 12.922 1.00 97.94 108 TYR A CA 1
ATOM 863 C C . TYR A 1 108 ? -9.362 17.224 14.403 1.00 97.94 108 TYR A C 1
ATOM 865 O O . TYR A 1 108 ? -8.242 16.911 14.806 1.00 97.94 108 TYR A O 1
ATOM 873 N N . PRO A 1 109 ? -10.427 17.197 15.227 1.00 97.12 109 PRO A N 1
ATOM 874 C CA . PRO A 1 109 ? -10.318 16.891 16.657 1.00 97.12 109 PRO A CA 1
ATOM 875 C C . PRO A 1 109 ? -10.036 15.407 16.949 1.00 97.12 109 PRO A C 1
ATOM 877 O O . PRO A 1 109 ? -9.785 15.037 18.093 1.00 97.12 109 PRO A O 1
ATOM 880 N N . ARG A 1 110 ? -10.136 14.544 15.932 1.00 96.56 110 ARG A N 1
ATOM 881 C CA . ARG A 1 110 ? -9.882 13.101 15.985 1.00 96.56 110 ARG A CA 1
ATOM 882 C C . ARG A 1 110 ? -9.499 12.590 14.597 1.00 96.56 110 ARG A C 1
ATOM 884 O O . ARG A 1 110 ? -9.697 13.302 13.613 1.00 96.56 110 ARG A O 1
ATOM 891 N N . SER A 1 111 ? -9.008 11.353 14.522 1.00 97.81 111 SER A N 1
ATOM 892 C CA . SER A 1 111 ? -8.763 10.684 13.239 1.00 97.81 111 SER A CA 1
ATOM 893 C C . SER A 1 111 ? -10.020 10.672 12.363 1.00 97.81 111 SER A C 1
ATOM 895 O O . SER A 1 111 ? -11.127 10.440 12.860 1.00 97.81 111 SER A O 1
ATOM 897 N N . ARG A 1 112 ? -9.839 10.912 11.060 1.00 97.75 112 ARG A N 1
ATOM 898 C CA . ARG A 1 112 ? -10.879 10.746 10.034 1.00 97.75 112 ARG A CA 1
ATOM 899 C C . ARG A 1 112 ? -11.196 9.275 9.755 1.00 97.75 112 ARG A C 1
ATOM 901 O O . ARG A 1 112 ? -12.301 8.983 9.307 1.00 97.75 112 ARG A O 1
ATOM 908 N N . LEU A 1 113 ? -10.262 8.362 10.037 1.00 97.25 113 LEU A N 1
ATOM 909 C CA . LEU A 1 113 ? -10.496 6.923 9.936 1.00 97.25 113 LEU A CA 1
ATOM 910 C C . LEU A 1 113 ? -11.345 6.455 11.122 1.00 97.25 113 LEU A C 1
ATOM 912 O O . LEU A 1 113 ? -10.954 6.624 12.279 1.00 97.25 113 LEU A O 1
ATOM 916 N N . ILE A 1 114 ? -12.495 5.855 10.822 1.00 96.31 114 ILE A N 1
ATOM 917 C CA . ILE A 1 114 ? -13.305 5.148 11.814 1.00 96.31 114 ILE A CA 1
ATOM 918 C C . ILE A 1 114 ? -12.665 3.779 12.017 1.00 96.31 114 ILE A C 1
ATOM 920 O O . ILE A 1 114 ? -12.519 3.018 11.065 1.00 96.31 114 ILE A O 1
ATOM 924 N N . ASP A 1 115 ? -12.246 3.505 13.247 1.00 95.81 115 ASP A N 1
ATOM 925 C CA . ASP A 1 115 ? -11.630 2.234 13.608 1.00 95.81 115 ASP A CA 1
ATOM 926 C C . ASP A 1 115 ? -12.692 1.154 13.823 1.00 95.81 115 ASP A C 1
ATOM 928 O O . ASP A 1 115 ? -13.833 1.465 14.176 1.00 95.81 115 ASP A O 1
ATOM 932 N N . PHE A 1 116 ? -12.298 -0.104 13.648 1.00 96.00 116 PHE A N 1
ATOM 933 C CA . PHE A 1 116 ? -13.173 -1.228 13.954 1.00 96.00 116 PHE A CA 1
ATOM 934 C C . PHE A 1 116 ? -13.439 -1.306 15.458 1.00 96.00 116 PHE A C 1
ATOM 936 O O . PHE A 1 116 ? -12.539 -1.136 16.288 1.00 96.00 116 PHE A O 1
ATOM 943 N N . THR A 1 117 ? -14.674 -1.624 15.820 1.00 96.88 117 THR A N 1
ATOM 944 C CA . THR A 1 117 ? -14.993 -2.076 17.175 1.00 96.88 117 THR A CA 1
ATOM 945 C C . THR A 1 117 ? -14.461 -3.498 17.411 1.00 96.88 117 T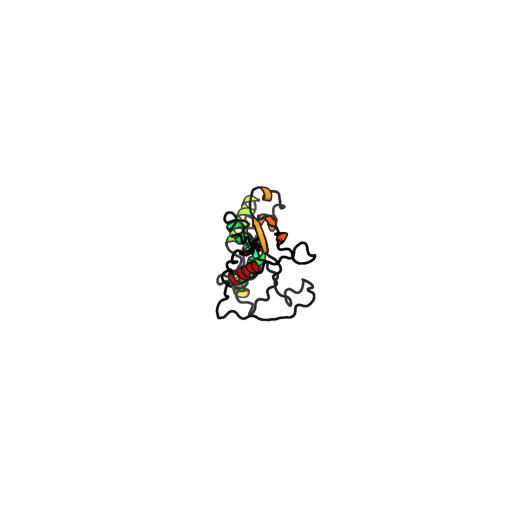HR A C 1
ATOM 947 O O . THR A 1 117 ? -14.236 -4.235 16.447 1.00 96.88 117 THR A O 1
ATOM 950 N N . PRO A 1 118 ? -14.271 -3.928 18.675 1.00 96.25 118 PRO A N 1
ATOM 951 C CA . PRO A 1 118 ? -13.891 -5.310 18.978 1.00 96.25 118 PRO A CA 1
ATOM 952 C C . PRO A 1 118 ? -14.811 -6.351 18.329 1.00 96.25 118 PRO A C 1
ATOM 954 O O . PRO A 1 118 ? -14.313 -7.297 17.725 1.00 96.25 118 PRO A O 1
ATOM 957 N N . ASP A 1 119 ? -16.126 -6.123 18.376 1.00 97.12 119 ASP A N 1
ATOM 958 C CA . ASP A 1 119 ? -17.128 -7.032 17.810 1.00 97.12 119 ASP A CA 1
ATOM 959 C C . ASP A 1 119 ? -17.033 -7.105 16.274 1.00 97.12 119 ASP A C 1
ATOM 961 O O . ASP A 1 119 ? -17.143 -8.182 15.691 1.00 97.12 119 ASP A O 1
ATOM 965 N N . GLU A 1 120 ? -16.784 -5.978 15.594 1.00 97.06 120 GLU A N 1
ATOM 966 C CA . GLU A 1 120 ? -16.588 -5.967 14.137 1.00 97.06 120 GLU A CA 1
ATOM 967 C C . GLU A 1 120 ? -15.277 -6.651 13.730 1.00 97.06 120 GLU A C 1
ATOM 969 O O . GLU A 1 120 ? -15.248 -7.361 12.726 1.00 97.06 120 GLU A O 1
ATOM 974 N N . MET A 1 121 ? -14.198 -6.477 14.503 1.00 95.44 121 MET A N 1
ATOM 975 C CA . MET A 1 121 ? -12.944 -7.194 14.250 1.00 95.44 121 MET A CA 1
ATOM 976 C C . MET A 1 121 ? -13.132 -8.701 14.405 1.00 95.44 121 MET A C 1
ATOM 978 O O . MET A 1 121 ? -12.668 -9.454 13.554 1.00 95.44 121 MET A O 1
ATOM 982 N N . GLU A 1 122 ? -13.821 -9.139 15.461 1.00 94.31 122 GLU A N 1
ATOM 983 C CA . GLU A 1 122 ? -14.134 -10.553 15.676 1.00 94.31 122 GLU A CA 1
ATOM 984 C C . GLU A 1 122 ? -14.991 -11.119 14.537 1.00 94.31 122 GLU A C 1
ATOM 986 O O . GLU A 1 122 ? -14.744 -12.232 14.081 1.00 94.31 122 GLU A O 1
ATOM 991 N N . PHE A 1 123 ? -15.950 -10.339 14.032 1.00 95.56 123 PHE A N 1
ATOM 992 C CA . PHE A 1 123 ? -16.807 -10.748 12.922 1.00 95.56 123 PHE A CA 1
ATOM 993 C C . PHE A 1 123 ? -16.059 -10.878 11.583 1.00 95.56 123 PHE A C 1
ATOM 995 O O . PHE A 1 123 ? -16.337 -11.794 10.809 1.00 95.56 123 PHE A O 1
ATOM 1002 N N . VAL A 1 124 ? -15.140 -9.957 11.278 1.00 94.69 124 VAL A N 1
ATOM 1003 C CA . VAL A 1 124 ? -14.444 -9.907 9.978 1.00 94.69 124 VAL A CA 1
ATOM 1004 C C . VAL A 1 124 ? -13.227 -10.832 9.934 1.00 94.69 124 VAL A C 1
ATOM 1006 O O . VAL A 1 124 ? -12.916 -11.399 8.881 1.00 94.69 124 VAL A O 1
ATOM 1009 N N . LYS A 1 125 ? -12.524 -11.005 11.053 1.00 94.19 125 LYS A N 1
ATOM 1010 C CA . LYS A 1 125 ? -11.296 -11.798 11.101 1.00 94.19 125 LYS A CA 1
ATOM 1011 C C . LYS A 1 125 ? -11.574 -13.268 10.779 1.00 94.19 125 LYS A C 1
ATOM 1013 O O . LYS A 1 125 ? -12.420 -13.908 11.392 1.00 94.19 125 LYS A O 1
ATOM 1018 N N . GLY A 1 126 ? -10.825 -13.821 9.828 1.00 91.25 126 GLY A N 1
ATOM 1019 C CA . GLY A 1 126 ? -10.969 -15.205 9.377 1.00 91.25 126 GLY A CA 1
ATOM 1020 C C . GLY A 1 126 ? -12.253 -15.479 8.588 1.00 91.25 126 GLY A C 1
ATOM 1021 O O . GLY A 1 126 ? -12.623 -16.637 8.430 1.00 91.25 126 GLY A O 1
ATOM 1022 N N . SER A 1 127 ? -12.937 -14.447 8.083 1.00 93.00 127 SER A N 1
ATOM 1023 C CA . SER A 1 127 ? -14.205 -14.584 7.343 1.00 93.00 127 SER A CA 1
ATOM 1024 C C . SER A 1 127 ? -14.066 -15.104 5.900 1.00 93.00 127 SER A C 1
ATOM 1026 O O . SER A 1 127 ? -15.045 -15.100 5.151 1.00 93.00 127 SER A O 1
ATOM 1028 N N . ALA A 1 128 ? -12.877 -15.566 5.494 1.00 88.81 128 ALA A N 1
ATOM 1029 C CA . ALA A 1 128 ? -12.611 -16.102 4.162 1.00 88.81 128 ALA A CA 1
ATOM 1030 C C . ALA A 1 128 ? -11.741 -17.369 4.212 1.00 88.81 128 ALA A C 1
ATOM 1032 O O . ALA A 1 128 ? -10.665 -17.372 4.805 1.00 88.81 128 ALA A O 1
ATOM 1033 N N . ASP A 1 129 ? -12.184 -18.416 3.509 1.00 83.25 129 ASP A N 1
ATOM 1034 C CA . ASP A 1 129 ? -11.461 -19.693 3.390 1.00 83.25 129 ASP A CA 1
ATOM 1035 C C . ASP A 1 129 ? -10.394 -19.682 2.280 1.00 83.25 129 ASP A C 1
ATOM 1037 O O . ASP A 1 129 ? -9.484 -20.511 2.258 1.00 83.25 129 ASP A O 1
ATOM 1041 N N . ALA A 1 130 ? -10.525 -18.766 1.318 1.00 84.44 130 ALA A N 1
ATOM 1042 C CA . ALA A 1 130 ? -9.627 -18.622 0.181 1.00 84.44 130 ALA A CA 1
ATOM 1043 C C . ALA A 1 130 ? -9.519 -17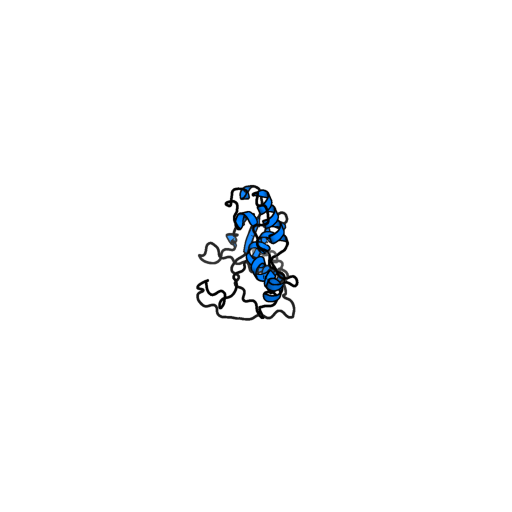.152 -0.233 1.00 84.44 130 ALA A C 1
ATOM 1045 O O . ALA A 1 130 ? -10.470 -16.383 -0.092 1.00 84.44 130 ALA A O 1
ATOM 1046 N N . PHE A 1 131 ? -8.369 -16.781 -0.798 1.00 82.56 131 PHE A N 1
ATOM 1047 C CA . PHE A 1 131 ? -8.114 -15.430 -1.282 1.00 82.56 131 PHE A CA 1
ATOM 1048 C C . PHE A 1 131 ? -7.887 -15.429 -2.796 1.00 82.56 131 PHE A C 1
ATOM 1050 O O . PHE A 1 131 ? -6.852 -15.876 -3.293 1.00 82.56 131 PHE A O 1
ATOM 1057 N N . GLY A 1 132 ? -8.884 -14.947 -3.540 1.00 86.00 132 GLY A N 1
ATOM 1058 C CA . GLY A 1 132 ? -8.766 -14.714 -4.976 1.00 86.00 132 GLY A CA 1
ATOM 1059 C C . GLY A 1 132 ? -8.046 -13.396 -5.232 1.00 86.00 132 GLY A C 1
ATOM 1060 O O . GLY A 1 132 ? -8.549 -12.347 -4.836 1.00 86.00 132 GLY A O 1
ATOM 1061 N N . LEU A 1 133 ? -6.895 -13.453 -5.900 1.00 86.00 133 LEU A N 1
ATOM 1062 C CA . LEU A 1 133 ? -6.033 -12.298 -6.134 1.00 86.00 133 LEU A CA 1
ATOM 1063 C C . LEU A 1 133 ? -5.837 -12.045 -7.629 1.00 86.00 133 LEU A C 1
ATOM 1065 O O . LEU A 1 133 ? -5.329 -12.910 -8.344 1.00 86.00 133 LEU A O 1
ATOM 1069 N N . ASN A 1 134 ? -6.160 -10.833 -8.073 1.00 88.50 134 ASN A N 1
ATOM 1070 C CA . ASN A 1 134 ? -5.778 -10.332 -9.389 1.00 88.50 134 ASN A CA 1
ATOM 1071 C C . ASN A 1 134 ? -4.542 -9.434 -9.245 1.00 88.50 134 ASN A C 1
ATOM 1073 O O . ASN A 1 134 ? -4.534 -8.502 -8.442 1.00 88.50 134 ASN A O 1
ATOM 1077 N N . HIS A 1 135 ? -3.511 -9.690 -10.048 1.00 89.88 135 HIS A N 1
ATOM 1078 C CA . HIS A 1 135 ? -2.283 -8.897 -10.092 1.00 89.88 135 HIS A CA 1
ATOM 1079 C C . HIS A 1 135 ? -1.864 -8.676 -11.544 1.00 89.88 135 HIS A C 1
ATOM 1081 O O . HIS A 1 135 ? -1.868 -9.614 -12.342 1.00 89.88 135 HIS A O 1
ATOM 1087 N N . TYR A 1 136 ? -1.490 -7.444 -11.880 1.00 87.25 136 TYR A N 1
ATOM 1088 C CA . TYR A 1 136 ? -1.286 -7.009 -13.262 1.00 87.25 136 TYR A CA 1
ATOM 1089 C C . TYR A 1 136 ? 0.014 -6.243 -13.480 1.00 87.25 136 TYR A C 1
ATOM 1091 O O . TYR A 1 136 ? 0.558 -6.280 -14.583 1.00 87.25 136 TYR A O 1
ATOM 1099 N N . LEU A 1 137 ? 0.487 -5.523 -12.466 1.00 91.62 137 LEU A N 1
ATOM 1100 C CA . LEU A 1 137 ? 1.677 -4.693 -12.558 1.00 91.62 137 LEU A CA 1
ATOM 1101 C C . LEU A 1 137 ? 2.283 -4.425 -11.179 1.00 91.62 137 LEU A C 1
ATOM 1103 O O . LEU A 1 137 ? 1.750 -4.779 -10.128 1.00 91.62 137 LEU A O 1
ATOM 1107 N N . THR A 1 138 ? 3.419 -3.749 -11.177 1.00 95.62 138 THR A N 1
ATOM 1108 C CA . THR A 1 138 ? 4.067 -3.258 -9.968 1.00 95.62 138 THR A CA 1
ATOM 1109 C C . THR A 1 138 ? 4.433 -1.807 -10.174 1.00 95.62 138 THR A C 1
ATOM 1111 O O . THR A 1 138 ? 5.079 -1.473 -11.162 1.00 95.62 138 THR A O 1
ATOM 1114 N N . LEU A 1 139 ? 4.000 -0.958 -9.248 1.00 96.50 139 LEU A N 1
ATOM 1115 C CA . LEU A 1 139 ? 4.237 0.478 -9.308 1.00 96.50 139 LEU A CA 1
ATOM 1116 C C . LEU A 1 139 ? 5.455 0.818 -8.460 1.00 96.50 139 LEU A C 1
ATOM 1118 O O . LEU A 1 139 ? 5.566 0.361 -7.323 1.00 96.50 139 LEU A O 1
ATOM 1122 N N . MET A 1 140 ? 6.345 1.630 -9.016 1.00 97.75 140 MET A N 1
ATOM 1123 C CA . MET A 1 140 ? 7.457 2.206 -8.275 1.00 97.75 140 MET A CA 1
ATOM 1124 C C . MET A 1 140 ? 6.944 3.353 -7.410 1.00 97.75 140 MET A C 1
ATOM 1126 O O . MET A 1 140 ? 6.094 4.134 -7.846 1.00 97.75 140 MET A O 1
ATOM 1130 N 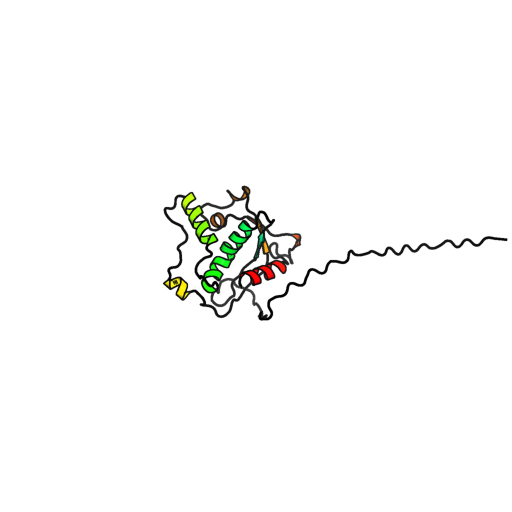N . VAL A 1 141 ? 7.460 3.444 -6.189 1.00 98.31 141 VAL A N 1
ATOM 1131 C CA . VAL A 1 141 ? 6.993 4.364 -5.157 1.00 98.31 141 VAL A CA 1
ATOM 1132 C C . VAL A 1 141 ? 8.127 5.232 -4.662 1.00 98.31 141 VAL A C 1
ATOM 1134 O O . VAL A 1 141 ? 9.191 4.738 -4.290 1.00 98.31 141 VAL A O 1
ATOM 1137 N N . TYR A 1 142 ? 7.854 6.527 -4.571 1.00 98.00 142 TYR A N 1
ATOM 1138 C CA . TYR A 1 142 ? 8.722 7.472 -3.888 1.00 98.00 142 TYR A CA 1
ATOM 1139 C C . TYR A 1 142 ? 7.910 8.490 -3.087 1.00 98.00 142 TYR A C 1
ATOM 1141 O O . TYR A 1 142 ? 6.698 8.664 -3.264 1.00 98.00 142 TYR A O 1
ATOM 1149 N N . ARG A 1 143 ? 8.601 9.171 -2.175 1.00 97.12 143 ARG A N 1
ATOM 1150 C CA . ARG A 1 143 ? 8.053 10.248 -1.348 1.00 97.12 143 ARG A CA 1
ATOM 1151 C C . ARG A 1 143 ? 9.118 11.323 -1.173 1.00 97.12 143 ARG A C 1
ATOM 1153 O O . ARG A 1 143 ? 10.156 11.056 -0.579 1.00 97.12 143 ARG A O 1
ATOM 1160 N N . ASN A 1 144 ? 8.847 12.520 -1.680 1.00 95.56 144 ASN A N 1
ATOM 1161 C CA . ASN A 1 144 ? 9.686 13.713 -1.540 1.00 95.56 144 ASN A CA 1
ATOM 1162 C C . ASN A 1 144 ? 8.813 14.979 -1.656 1.00 95.56 144 ASN A C 1
ATOM 1164 O O . ASN A 1 144 ? 7.618 14.866 -1.905 1.00 95.56 144 ASN A O 1
ATOM 1168 N N . GLU A 1 145 ? 9.403 16.169 -1.538 1.00 94.06 145 GLU A N 1
ATOM 1169 C CA . GLU A 1 145 ? 8.695 17.468 -1.547 1.00 94.06 145 GLU A CA 1
ATOM 1170 C C . GLU A 1 145 ? 7.797 17.703 -2.781 1.00 94.06 145 GLU A C 1
ATOM 1172 O O . GLU A 1 145 ? 6.865 18.503 -2.729 1.00 94.06 145 GLU A O 1
ATOM 1177 N N . SER A 1 146 ? 8.014 16.989 -3.897 1.00 92.44 146 SER A N 1
ATOM 1178 C CA . SER A 1 146 ? 7.156 17.126 -5.087 1.00 92.44 146 SER A CA 1
ATOM 1179 C C . SER A 1 146 ? 5.703 16.706 -4.844 1.00 92.44 146 SER A C 1
ATOM 1181 O O . SER A 1 146 ? 4.816 17.124 -5.590 1.00 92.44 146 SER A O 1
ATOM 1183 N N . ILE A 1 147 ? 5.440 15.903 -3.808 1.00 92.88 147 ILE A N 1
ATOM 1184 C CA . ILE A 1 147 ? 4.093 15.400 -3.521 1.00 92.88 147 ILE A CA 1
ATOM 1185 C C . ILE A 1 147 ? 3.254 16.359 -2.675 1.00 92.88 147 ILE A C 1
ATOM 1187 O O . ILE A 1 147 ? 2.041 16.179 -2.605 1.00 92.88 147 ILE A O 1
ATOM 1191 N N . ASP A 1 148 ? 3.862 17.369 -2.047 1.00 88.19 148 ASP A N 1
ATOM 1192 C CA . ASP A 1 148 ? 3.191 18.230 -1.059 1.00 88.19 148 ASP A CA 1
ATOM 1193 C C . ASP A 1 148 ? 1.993 18.994 -1.644 1.00 88.19 148 ASP A C 1
ATOM 1195 O O . ASP A 1 148 ? 1.091 19.407 -0.920 1.00 88.19 148 ASP A O 1
ATOM 1199 N N . THR A 1 149 ? 1.974 19.167 -2.967 1.00 89.69 149 THR A N 1
ATOM 1200 C CA . THR A 1 149 ? 0.889 19.822 -3.715 1.00 89.69 149 THR A CA 1
ATOM 1201 C C . THR A 1 149 ? 0.258 18.914 -4.770 1.00 89.69 149 THR A C 1
ATOM 1203 O O . THR A 1 149 ? -0.543 19.371 -5.582 1.00 89.69 149 THR A O 1
ATOM 1206 N N . MET A 1 150 ? 0.617 17.627 -4.778 1.00 93.69 150 MET A N 1
ATOM 1207 C CA . MET A 1 150 ? 0.164 16.670 -5.790 1.00 93.69 150 MET A CA 1
ATOM 1208 C C . MET A 1 150 ? -1.294 16.251 -5.591 1.00 93.69 150 MET A C 1
ATOM 1210 O O . MET A 1 150 ? -1.982 15.958 -6.567 1.00 93.69 150 MET A O 1
ATOM 1214 N N . TYR A 1 151 ? -1.765 16.219 -4.344 1.00 94.62 151 TYR A N 1
ATOM 1215 C CA . TYR A 1 151 ? -3.102 15.751 -3.997 1.00 94.62 151 TYR A CA 1
ATOM 1216 C C . TYR A 1 151 ? -3.874 16.809 -3.221 1.00 94.62 151 TYR A C 1
ATOM 1218 O O . TYR A 1 151 ? -3.314 17.524 -2.389 1.00 94.62 151 TYR A O 1
ATOM 1226 N N . ASP A 1 152 ? -5.185 16.854 -3.450 1.00 95.12 152 ASP A N 1
ATOM 1227 C CA . ASP A 1 152 ? -6.082 17.648 -2.620 1.00 95.12 152 ASP A CA 1
ATOM 1228 C C . ASP A 1 152 ? -6.018 17.159 -1.168 1.00 95.12 152 ASP A C 1
ATOM 1230 O O . ASP A 1 152 ? -5.982 15.955 -0.901 1.00 95.12 152 ASP A O 1
ATOM 1234 N N . SER A 1 153 ? -6.034 18.096 -0.221 1.00 94.19 153 SER A N 1
ATOM 1235 C CA . SER A 1 153 ? -6.032 17.792 1.209 1.00 94.19 153 SER A CA 1
ATOM 1236 C C . SER A 1 153 ? -7.340 18.271 1.855 1.00 94.19 153 SER A C 1
ATOM 1238 O O . SER A 1 153 ? -7.667 19.456 1.737 1.00 94.19 153 SER A O 1
ATOM 1240 N N . PRO A 1 154 ? -8.100 17.399 2.551 1.00 95.31 154 PRO A N 1
ATOM 1241 C CA . PRO A 1 154 ? -7.828 15.979 2.793 1.00 95.31 154 PRO A CA 1
ATOM 1242 C C . PRO A 1 154 ? -8.231 15.073 1.618 1.00 95.31 154 PRO A C 1
ATOM 1244 O O . PRO A 1 154 ? -9.302 15.236 1.036 1.00 95.31 154 PRO A O 1
ATOM 1247 N N . SER A 1 155 ? -7.442 14.033 1.349 1.00 95.50 155 SER A N 1
ATOM 1248 C CA . SER A 1 155 ? -7.832 12.937 0.455 1.00 95.50 155 SER A CA 1
ATOM 1249 C C . SER A 1 155 ? -7.134 11.631 0.830 1.00 95.50 155 SER A C 1
ATOM 1251 O O . SER A 1 155 ? -6.140 11.630 1.553 1.00 95.50 155 SER A O 1
ATOM 1253 N N . PHE A 1 156 ? -7.634 10.512 0.300 1.00 95.12 156 PHE A N 1
ATOM 1254 C CA . PHE A 1 156 ? -6.993 9.203 0.452 1.00 95.12 156 PHE A CA 1
ATOM 1255 C C . PHE A 1 156 ? -5.533 9.209 -0.038 1.00 95.12 156 PHE A C 1
ATOM 1257 O O . PHE A 1 156 ? -4.649 8.668 0.622 1.00 95.12 156 PHE A O 1
ATOM 1264 N N . HIS A 1 157 ? -5.269 9.860 -1.175 1.00 94.88 157 HIS A N 1
ATOM 1265 C CA . HIS A 1 157 ? -3.923 9.943 -1.739 1.00 94.88 157 HIS A CA 1
ATOM 1266 C C . HIS A 1 157 ? -3.011 10.899 -0.961 1.00 94.88 157 HIS A C 1
ATOM 1268 O O . HIS A 1 157 ? -1.828 10.603 -0.814 1.00 94.88 157 HIS A O 1
ATOM 1274 N N . ASP A 1 158 ? -3.547 11.988 -0.399 1.00 95.56 158 ASP A N 1
ATOM 1275 C CA . ASP A 1 158 ? -2.819 12.848 0.546 1.00 95.56 158 ASP A CA 1
ATOM 1276 C C . ASP A 1 158 ? -2.440 12.087 1.830 1.00 95.56 158 ASP A C 1
ATOM 1278 O O . ASP A 1 158 ? -1.319 12.218 2.334 1.00 95.56 158 ASP A O 1
ATOM 1282 N N . ASP A 1 159 ? -3.338 11.231 2.327 1.00 96.69 159 ASP A N 1
ATOM 1283 C CA . ASP A 1 159 ? -3.074 10.393 3.497 1.00 96.69 159 ASP A CA 1
ATOM 1284 C C . ASP A 1 159 ? -1.985 9.355 3.226 1.00 96.69 159 ASP A C 1
ATOM 1286 O O . ASP A 1 159 ? -1.039 9.267 4.010 1.00 96.69 159 ASP A O 1
ATOM 1290 N N . ALA A 1 160 ? -2.044 8.632 2.103 1.00 96.19 160 ALA A N 1
ATOM 1291 C CA . ALA A 1 160 ? -0.957 7.743 1.684 1.00 96.19 160 ALA A CA 1
ATOM 1292 C C . ALA A 1 160 ? 0.344 8.540 1.474 1.00 96.19 160 ALA A C 1
ATOM 1294 O O . ALA A 1 160 ? 1.420 8.152 1.937 1.00 96.19 160 ALA A O 1
ATOM 1295 N N . GLY A 1 161 ? 0.240 9.714 0.847 1.00 95.88 161 GLY A N 1
ATOM 1296 C CA . GLY A 1 161 ? 1.329 10.657 0.627 1.00 95.88 161 GLY A CA 1
ATOM 1297 C C . GLY A 1 161 ? 2.487 10.010 -0.118 1.00 95.88 161 GLY A C 1
ATOM 1298 O O . GLY A 1 161 ? 3.607 9.996 0.390 1.00 95.88 161 GLY A O 1
ATOM 1299 N N . VAL A 1 162 ? 2.209 9.428 -1.282 1.00 97.25 162 VAL A N 1
ATOM 1300 C CA . VAL A 1 162 ? 3.210 8.792 -2.144 1.00 97.25 162 VAL A CA 1
ATOM 1301 C C . VAL A 1 162 ? 2.957 9.144 -3.602 1.00 97.25 162 VAL A C 1
ATOM 1303 O O . VAL A 1 162 ? 1.810 9.341 -4.005 1.00 97.25 162 VAL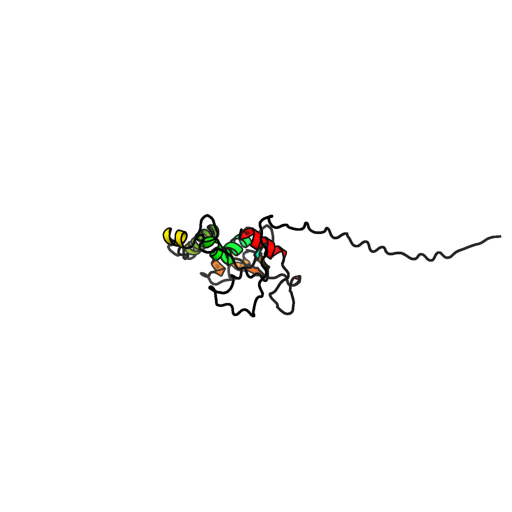 A O 1
ATOM 1306 N N . ALA A 1 163 ? 4.015 9.190 -4.398 1.00 97.19 163 ALA A N 1
ATOM 1307 C CA . ALA A 1 163 ? 3.917 9.236 -5.849 1.00 97.19 163 ALA A CA 1
ATOM 1308 C C . ALA A 1 163 ? 4.186 7.847 -6.430 1.00 97.19 163 ALA A C 1
ATOM 1310 O O . ALA A 1 163 ? 4.951 7.063 -5.865 1.00 97.19 163 ALA A O 1
ATOM 1311 N N . LEU A 1 164 ? 3.525 7.555 -7.550 1.00 95.62 164 LEU A N 1
ATOM 1312 C CA . LEU A 1 164 ? 3.520 6.248 -8.194 1.00 95.62 164 LEU A CA 1
ATOM 1313 C C . LEU A 1 164 ? 3.875 6.402 -9.665 1.00 95.62 164 LEU A C 1
ATOM 1315 O O . LEU A 1 164 ? 3.348 7.292 -10.335 1.00 95.62 164 LEU A O 1
ATOM 1319 N N . TYR A 1 165 ? 4.706 5.509 -10.187 1.00 94.50 165 TYR A N 1
ATOM 1320 C CA . TYR A 1 165 ? 4.973 5.456 -11.619 1.00 94.50 165 TYR A CA 1
ATOM 1321 C C . TYR A 1 165 ? 5.285 4.040 -12.097 1.00 94.50 165 TYR A C 1
ATOM 1323 O O . TYR A 1 165 ? 5.622 3.142 -11.325 1.00 94.50 165 TYR A O 1
ATOM 1331 N N . THR A 1 166 ? 5.155 3.847 -13.405 1.00 93.88 166 THR A N 1
ATOM 1332 C CA . THR A 1 166 ? 5.517 2.618 -14.111 1.00 93.88 166 THR A CA 1
ATOM 1333 C C . THR A 1 166 ? 6.876 2.777 -14.786 1.00 93.88 166 THR A C 1
ATOM 1335 O O . THR A 1 166 ? 7.237 3.864 -15.225 1.00 93.88 166 THR A O 1
ATOM 1338 N N . LEU A 1 167 ? 7.580 1.667 -14.960 1.00 91.50 167 LEU A N 1
ATOM 1339 C CA . LEU A 1 167 ? 8.807 1.537 -15.747 1.00 91.50 167 LEU A CA 1
ATOM 1340 C C . LEU A 1 167 ? 8.460 1.204 -17.213 1.00 91.50 167 LEU A C 1
ATOM 1342 O O . LEU A 1 167 ? 8.014 0.077 -17.476 1.00 91.50 167 LEU A O 1
ATOM 1346 N N . PRO A 1 168 ? 8.629 2.140 -18.170 1.00 90.44 168 PRO A N 1
ATOM 1347 C CA . PRO A 1 168 ? 8.252 1.930 -19.572 1.00 90.44 168 PRO A CA 1
ATOM 1348 C C . PRO A 1 168 ? 8.940 0.722 -20.219 1.00 90.44 168 PRO A C 1
ATOM 1350 O O . PRO A 1 168 ? 8.364 0.055 -21.073 1.00 90.44 168 PRO A O 1
ATOM 1353 N N . GLU A 1 169 ? 10.156 0.395 -19.788 1.00 91.44 169 GLU A N 1
ATOM 1354 C CA . GLU A 1 169 ? 10.922 -0.755 -20.267 1.00 91.44 169 GLU A CA 1
ATOM 1355 C C . GLU A 1 169 ? 10.299 -2.112 -19.907 1.00 91.44 169 GLU A C 1
ATOM 1357 O O . GLU A 1 169 ? 10.638 -3.120 -20.527 1.00 91.44 169 GLU A O 1
ATOM 1362 N N . LEU A 1 170 ? 9.390 -2.150 -18.928 1.00 91.31 170 LEU A N 1
ATOM 1363 C CA . LEU A 1 170 ? 8.668 -3.361 -18.532 1.00 91.31 170 LEU A CA 1
ATOM 1364 C C . LEU A 1 170 ? 7.273 -3.449 -19.160 1.00 91.31 170 LEU A C 1
ATOM 1366 O O . LEU A 1 170 ? 6.558 -4.404 -18.864 1.00 91.31 170 LEU A O 1
ATOM 1370 N N . GLN A 1 171 ? 6.867 -2.485 -19.993 1.00 91.25 171 GLN A N 1
ATOM 1371 C CA . GLN A 1 171 ? 5.538 -2.457 -20.606 1.00 91.25 171 GLN A CA 1
ATOM 1372 C C . GLN A 1 171 ? 5.265 -3.725 -21.431 1.00 91.25 171 GLN A C 1
ATOM 1374 O O . GLN A 1 171 ? 6.121 -4.196 -22.185 1.00 91.25 171 GLN A O 1
ATOM 1379 N N . ILE A 1 172 ? 4.046 -4.259 -21.322 1.00 85.75 172 ILE A N 1
ATOM 1380 C CA . ILE A 1 172 ? 3.581 -5.390 -22.132 1.00 85.75 172 ILE A CA 1
ATOM 1381 C C . ILE A 1 172 ? 2.405 -5.011 -23.034 1.00 85.75 172 ILE A C 1
ATOM 1383 O O . ILE A 1 172 ? 1.373 -4.507 -22.593 1.00 85.75 172 ILE A O 1
ATOM 1387 N N . GLY A 1 173 ? 2.549 -5.329 -24.322 1.00 84.69 173 GLY A N 1
ATOM 1388 C CA . GLY A 1 173 ? 1.537 -5.047 -25.338 1.00 84.69 173 GLY A CA 1
ATOM 1389 C C . GLY A 1 173 ? 1.292 -3.550 -25.554 1.00 84.69 173 GLY A C 1
ATOM 1390 O O . GLY A 1 173 ? 2.135 -2.706 -25.261 1.00 84.69 173 GLY A O 1
ATOM 1391 N N . GLU A 1 174 ? 0.109 -3.231 -26.076 1.00 83.44 174 GLU A N 1
ATOM 1392 C CA . GLU A 1 174 ? -0.302 -1.859 -26.419 1.00 83.44 174 GLU A CA 1
ATOM 1393 C C . GLU A 1 174 ? -0.785 -1.043 -25.203 1.00 83.44 174 GLU A C 1
ATOM 1395 O O . GLU A 1 174 ? -1.046 0.154 -25.314 1.00 83.44 174 GLU A O 1
ATOM 1400 N N . SER A 1 175 ? -0.942 -1.679 -24.036 1.00 80.50 175 SER A N 1
ATOM 1401 C CA . SER A 1 175 ? -1.371 -0.987 -22.820 1.00 80.50 175 SER A CA 1
ATOM 1402 C C . SER A 1 175 ? -0.238 -0.140 -22.257 1.00 80.50 175 SER A C 1
ATOM 1404 O O . SER A 1 175 ? 0.852 -0.648 -22.021 1.00 80.50 175 SER A O 1
ATOM 1406 N N . GLN A 1 176 ? -0.523 1.128 -21.962 1.00 77.38 176 GLN A N 1
ATOM 1407 C CA . GLN A 1 176 ? 0.449 2.056 -21.372 1.00 77.38 176 GLN A CA 1
ATOM 1408 C C . GLN A 1 176 ? 0.728 1.794 -19.883 1.00 77.38 176 GLN A C 1
ATOM 1410 O O . GLN A 1 176 ? 1.617 2.420 -19.319 1.00 77.38 176 GLN A O 1
ATOM 1415 N N . ILE A 1 177 ? -0.035 0.902 -19.239 1.00 79.69 177 ILE A N 1
ATOM 1416 C CA . ILE A 1 177 ? 0.039 0.669 -17.786 1.00 79.69 177 ILE A CA 1
ATOM 1417 C C . ILE A 1 177 ? 0.420 -0.764 -17.406 1.00 79.69 177 ILE A C 1
ATOM 1419 O O . ILE A 1 177 ? 0.908 -0.987 -16.304 1.00 79.69 177 ILE A O 1
ATOM 1423 N N . LEU A 1 178 ? 0.191 -1.754 -18.274 1.00 87.31 178 LEU A N 1
ATOM 1424 C CA . LEU A 1 178 ? 0.478 -3.150 -17.931 1.00 87.31 178 LEU A CA 1
ATOM 1425 C C . LEU A 1 178 ? 1.973 -3.430 -18.057 1.00 87.31 178 LEU A C 1
ATOM 1427 O O . LEU A 1 178 ? 2.589 -3.063 -19.059 1.00 87.31 178 LEU A O 1
ATOM 1431 N N . GLN A 1 179 ? 2.542 -4.127 -17.070 1.00 88.06 179 GLN A N 1
ATOM 1432 C CA . GLN A 1 179 ? 3.976 -4.399 -17.014 1.00 88.06 179 GLN A CA 1
ATOM 1433 C C . GLN A 1 179 ? 4.295 -5.865 -16.695 1.00 88.06 179 GLN A C 1
ATOM 1435 O O . GLN A 1 179 ? 3.615 -6.518 -15.909 1.00 88.06 179 GLN A O 1
ATOM 1440 N N . ALA A 1 180 ? 5.389 -6.378 -17.260 1.00 92.38 180 ALA A N 1
ATOM 1441 C CA . ALA A 1 180 ? 5.957 -7.677 -16.914 1.00 92.38 180 ALA A CA 1
ATOM 1442 C C . ALA A 1 180 ? 6.780 -7.586 -15.618 1.00 92.38 180 ALA A C 1
ATOM 1444 O O . ALA A 1 180 ? 8.010 -7.504 -15.647 1.00 92.38 180 ALA A O 1
ATOM 1445 N N . THR A 1 181 ? 6.107 -7.641 -14.468 1.00 93.25 181 THR A N 1
ATOM 1446 C CA . THR A 1 181 ? 6.733 -7.546 -13.134 1.00 93.25 181 THR A CA 1
ATOM 1447 C C . THR A 1 181 ? 6.516 -8.814 -12.293 1.00 93.25 181 THR A C 1
ATOM 1449 O O . THR A 1 181 ? 5.968 -8.748 -11.191 1.00 93.25 181 THR A O 1
ATOM 1452 N N . PRO A 1 182 ? 6.973 -10.003 -12.748 1.00 93.00 182 PRO A N 1
ATOM 1453 C CA . PRO A 1 182 ? 6.745 -11.265 -12.027 1.00 93.00 182 PRO A CA 1
ATOM 1454 C C . PRO A 1 182 ? 7.353 -11.271 -10.615 1.00 93.00 182 PRO A C 1
ATOM 1456 O O . PRO A 1 182 ? 6.877 -11.964 -9.718 1.00 93.00 182 PRO A O 1
ATOM 1459 N N . TRP A 1 183 ? 8.402 -10.477 -10.398 1.00 94.50 183 TRP A N 1
ATOM 1460 C CA . TRP A 1 183 ? 9.038 -10.308 -9.096 1.00 94.50 183 TRP A CA 1
ATOM 1461 C C . TRP A 1 183 ? 8.151 -9.568 -8.087 1.00 94.50 183 TRP A C 1
ATOM 1463 O O . TRP A 1 183 ? 8.271 -9.845 -6.894 1.00 94.50 183 TRP A O 1
ATOM 1473 N N . GLY A 1 184 ? 7.281 -8.662 -8.541 1.00 95.25 184 GLY A N 1
ATOM 1474 C CA . GLY A 1 184 ? 6.344 -7.942 -7.684 1.00 95.25 184 GLY A CA 1
ATOM 1475 C C . GLY A 1 184 ? 5.188 -8.833 -7.254 1.00 95.25 184 GLY A C 1
ATOM 1476 O O . GLY A 1 184 ? 4.850 -8.859 -6.076 1.00 95.25 184 GLY A O 1
ATOM 1477 N N . PHE A 1 185 ? 4.691 -9.687 -8.156 1.00 93.56 185 PHE A N 1
ATOM 1478 C CA . PHE A 1 185 ? 3.702 -10.702 -7.793 1.00 93.56 185 PHE A CA 1
ATOM 1479 C C . PHE A 1 185 ? 4.218 -11.644 -6.699 1.00 93.56 185 PHE A C 1
ATOM 1481 O O . PHE A 1 185 ? 3.528 -11.899 -5.716 1.00 93.56 185 PHE A O 1
ATOM 1488 N N . TYR A 1 186 ? 5.466 -12.109 -6.824 1.00 93.38 186 TYR A N 1
ATOM 1489 C CA . TYR A 1 186 ? 6.106 -12.916 -5.783 1.00 93.38 186 TYR A CA 1
ATOM 1490 C C . TYR A 1 186 ? 6.156 -12.185 -4.432 1.00 93.38 186 TYR A C 1
ATOM 1492 O O . TYR A 1 186 ? 5.859 -12.785 -3.399 1.00 93.38 186 TYR A O 1
ATOM 1500 N N . LYS A 1 187 ? 6.540 -10.900 -4.427 1.00 95.62 187 LYS A N 1
ATOM 1501 C CA . LYS A 1 187 ? 6.620 -10.101 -3.196 1.00 95.62 187 LYS A CA 1
ATOM 1502 C C . LYS A 1 187 ? 5.243 -9.916 -2.561 1.00 95.62 187 LYS A C 1
ATOM 1504 O O . LYS A 1 187 ? 5.109 -10.167 -1.370 1.00 95.62 187 LYS A O 1
ATOM 1509 N N . LEU A 1 188 ? 4.226 -9.597 -3.359 1.00 93.38 188 LEU A N 1
ATOM 1510 C CA . LEU A 1 188 ? 2.842 -9.472 -2.906 1.00 93.38 188 LEU A CA 1
ATOM 1511 C C . LEU A 1 188 ? 2.329 -10.767 -2.267 1.00 93.38 188 LEU A C 1
ATOM 1513 O O . LEU A 1 188 ? 1.829 -10.740 -1.148 1.00 93.38 188 LEU A O 1
ATOM 1517 N N . LEU A 1 189 ? 2.517 -11.912 -2.929 1.00 90.12 189 LEU A N 1
ATOM 1518 C CA . LEU A 1 189 ? 2.133 -13.215 -2.371 1.00 90.12 189 LEU A CA 1
ATOM 1519 C C . LEU A 1 189 ? 2.885 -13.548 -1.077 1.00 90.12 189 LEU A C 1
ATOM 1521 O O . LEU A 1 189 ? 2.336 -14.202 -0.198 1.00 90.12 189 LEU A O 1
ATOM 1525 N N . THR A 1 190 ? 4.137 -13.105 -0.959 1.00 89.81 190 THR A N 1
ATOM 1526 C CA . THR A 1 190 ? 4.927 -13.287 0.265 1.00 89.81 190 THR A CA 1
ATOM 1527 C C . THR A 1 190 ? 4.440 -12.377 1.394 1.00 89.81 190 THR A C 1
ATOM 1529 O O . THR A 1 190 ? 4.543 -12.767 2.549 1.00 89.81 190 THR A O 1
ATOM 1532 N N . ALA A 1 191 ? 3.919 -11.191 1.072 1.00 88.62 191 ALA A N 1
ATOM 1533 C CA . ALA A 1 191 ? 3.454 -10.201 2.043 1.00 88.62 191 ALA A CA 1
ATOM 1534 C C . ALA A 1 191 ? 2.020 -10.438 2.544 1.00 88.62 191 ALA A C 1
ATOM 1536 O O . ALA A 1 191 ? 1.694 -10.029 3.650 1.00 88.62 191 ALA A O 1
ATOM 1537 N N . ILE A 1 192 ? 1.159 -11.060 1.731 1.00 80.69 192 ILE A N 1
ATOM 1538 C CA . ILE A 1 192 ? -0.227 -11.411 2.106 1.00 80.69 192 ILE A CA 1
ATOM 1539 C C . ILE A 1 192 ? -0.281 -12.626 3.040 1.00 80.69 192 ILE A C 1
ATOM 1541 O O . ILE A 1 192 ? -1.283 -12.847 3.715 1.00 80.69 192 ILE A O 1
ATOM 1545 N N . ARG A 1 193 ? 0.786 -13.421 3.038 1.00 67.06 193 ARG A N 1
ATOM 1546 C CA . ARG A 1 193 ? 0.918 -14.609 3.865 1.00 67.06 193 ARG A CA 1
ATOM 1547 C C . ARG A 1 193 ? 1.016 -14.273 5.349 1.00 67.06 193 ARG A C 1
ATOM 1549 O O . ARG A 1 193 ? 0.417 -15.050 6.121 1.00 67.06 193 ARG A O 1
#

Foldseek 3Di:
DDDDDPPDPPPPPPPPPDPPPPPPPDDDDDPPDDDDDDDDDDDPPDPPPPAADEDFQEAEPDPVCPVLSVLCNQLGPVQPLQLAEPPVHWGDPVLQVLQQVLCVVVPHPGGPDDTDDPVRSVVRYNPDPDHGYDYFYYWYKGADPVQVPVDDPPDSCVSSRIDTDDDQVQDDDPDSGGGDCVVRVVVVVVVSD

Sequence (193 aa):
MTRLSILLLTFCIAVARSKPSERHEVRKFQEDFLFGTATASYQVEGAWNIDGYSAQWYEPESEEHEQAANDANDFMWAQYVHPIFSETGGYPQAMKERIASKSAQQGYPRSRLIDFTPDEMEFVKGSADAFGLNHYLTLMVYRNESIDTMYDSPSFHDDAGVALYTLPELQIGESQILQATPWGFYKLLTAIR

InterPro domains:
  IPR001360 Glycoside hydrolase family 1 [PF00232] (28-53)
  IPR001360 Glycoside hydrolase family 1 [PF00232] (56-192)
  IPR001360 Glycoside hydrolase family 1 [PTHR10353] (54-192)
  IPR017853 Glycoside hydrolase superfamily [SSF51445] (27-53)
  IPR017853 Glycoside hydrolase superfamily [SSF51445] (54-192)
  IPR033132 Glycosyl hydrolases family 1, N-terminal conserved site [PS00653] (33-47)

Mean predicted aligned error: 11.16 Å

Secondary structure (DSSP, 8-state):
-----------------PPPP---------TTPPPP---PPPP-TT-TTTS-EE--EEEESSGGGHHHHHHHHIIIIIHHHHHHHSSS-SS-HHHHHHHHHHHHHTT-SS-SSPPPPHHHHHHHTT--S---EE---EEEEE-SGGGTTTS-SSSHHHHHT-EEE--GGGB-TT-SS-B--HHHHHHHHHHH-

Solvent-accessible surface area (backbone atoms only — not comparable to full-atom values): 12090 Å² total; per-residue (Å²): 135,86,82,90,79,82,82,77,81,78,77,78,77,76,76,77,74,69,75,79,74,78,74,72,80,79,85,73,78,64,95,82,68,80,87,83,87,80,86,82,68,93,78,71,93,78,44,79,90,82,47,58,51,76,42,65,26,43,39,44,72,44,84,90,16,41,68,42,9,51,41,41,34,34,60,73,41,33,48,71,44,28,21,30,72,40,96,83,24,35,62,44,66,69,52,53,52,42,36,32,51,51,23,48,75,73,66,41,98,53,50,79,68,83,74,72,51,73,69,54,28,63,64,40,34,64,70,62,98,72,84,53,74,41,72,64,38,46,35,36,16,37,65,59,82,82,52,79,77,69,46,64,82,91,37,73,60,44,52,52,52,59,48,76,45,74,63,77,92,37,50,44,84,91,47,94,75,37,31,73,40,71,69,32,54,54,49,43,60,63,70,75,104

Nearest PDB structures (foldseek):
  5cg0-assembly3_E  TM=8.968E-01  e=2.055E-13  Spodoptera frugiperda
  5cg0-assembly3_F  TM=8.988E-01  e=2.688E-13  Spodoptera frugiperda
  3vim-assembly1_A  TM=8.902E-01  e=2.769E-11  Neotermes koshunensis
  3vif-assembly1_A  TM=8.887E-01  e=2.589E-11  Neotermes koshunensis
  3vik-assembly1_A  TM=8.895E-01  e=3.167E-11  Neotermes koshunensis

Organism: Pieris brassicae (NCBI:txid7116)